Protein AF-A0A7V8G6V0-F1 (afdb_monomer_lite)

Structure (mmCIF, N/CA/C/O backbone):
data_AF-A0A7V8G6V0-F1
#
_entry.id   AF-A0A7V8G6V0-F1
#
loop_
_atom_site.group_PDB
_atom_site.id
_atom_site.type_symbol
_atom_site.label_atom_id
_atom_site.label_alt_id
_atom_site.label_comp_id
_atom_site.label_asym_id
_atom_site.label_entity_id
_atom_site.label_seq_id
_atom_site.pdbx_PDB_ins_code
_atom_site.Cartn_x
_atom_site.Cartn_y
_atom_site.Cartn_z
_atom_site.occupancy
_atom_site.B_iso_or_equiv
_atom_site.auth_seq_id
_atom_site.auth_comp_id
_atom_site.auth_asym_id
_atom_site.auth_atom_id
_atom_site.pdbx_PDB_model_num
ATOM 1 N N . MET A 1 1 ? -33.657 -0.809 20.884 1.00 25.73 1 MET A N 1
ATOM 2 C CA . MET A 1 1 ? -33.002 0.474 21.238 1.00 25.73 1 MET A CA 1
ATOM 3 C C . MET A 1 1 ? -31.468 0.453 21.105 1.00 25.73 1 MET A C 1
ATOM 5 O O . MET A 1 1 ? -30.852 1.472 21.362 1.00 25.73 1 MET A O 1
ATOM 9 N N . SER A 1 2 ? -30.830 -0.635 20.647 1.00 28.80 2 SER A N 1
ATOM 10 C CA . SER A 1 2 ? -29.367 -0.720 20.442 1.00 28.80 2 SER A CA 1
ATOM 11 C C . SER A 1 2 ? -28.874 -0.202 19.080 1.00 28.80 2 SER A C 1
ATOM 13 O O . SER A 1 2 ? -27.688 0.068 18.930 1.00 28.80 2 SER A O 1
ATOM 15 N N . ALA A 1 3 ? -29.767 -0.027 18.098 1.00 28.61 3 ALA A N 1
ATOM 16 C CA . ALA A 1 3 ? -29.402 0.405 16.747 1.00 28.61 3 ALA A CA 1
ATOM 17 C C . ALA A 1 3 ? -29.141 1.920 16.627 1.00 28.61 3 ALA A C 1
ATOM 19 O O . ALA A 1 3 ? -28.282 2.322 15.851 1.00 28.61 3 ALA A O 1
ATOM 20 N N . SER A 1 4 ? -29.828 2.766 17.411 1.00 29.23 4 SER A N 1
ATOM 21 C CA . SER A 1 4 ? -29.696 4.226 17.255 1.00 29.23 4 SER A CA 1
ATOM 22 C C . SER A 1 4 ? -28.381 4.769 17.816 1.00 29.23 4 SER A C 1
ATOM 24 O O . SER A 1 4 ? -27.887 5.765 17.317 1.00 29.23 4 SER A O 1
ATOM 26 N N . LEU A 1 5 ? -27.775 4.108 18.807 1.00 29.92 5 LEU A N 1
ATOM 27 C CA . LEU A 1 5 ? -26.517 4.559 19.416 1.00 29.92 5 LEU A CA 1
ATOM 28 C C . LEU A 1 5 ? -25.300 4.170 18.559 1.00 29.92 5 LEU A C 1
ATOM 30 O O . LEU A 1 5 ? -24.365 4.953 18.427 1.00 29.92 5 LEU A O 1
ATOM 34 N N . ALA A 1 6 ? -25.357 3.003 17.907 1.00 34.50 6 ALA A N 1
ATOM 35 C CA . ALA A 1 6 ? -24.378 2.585 16.903 1.00 34.50 6 ALA A CA 1
ATOM 36 C C . ALA A 1 6 ? -24.464 3.446 15.630 1.00 34.50 6 ALA A C 1
ATOM 38 O O . ALA A 1 6 ? -23.431 3.863 15.113 1.00 34.50 6 ALA A O 1
ATOM 39 N N . ALA A 1 7 ? -25.682 3.772 15.175 1.00 33.34 7 ALA A N 1
ATOM 40 C CA . ALA A 1 7 ? -25.900 4.691 14.058 1.00 33.34 7 ALA A CA 1
ATOM 41 C C . ALA A 1 7 ? -25.416 6.111 14.390 1.00 33.34 7 ALA A C 1
ATOM 43 O O . ALA A 1 7 ? -24.666 6.683 13.614 1.00 33.34 7 ALA A O 1
ATOM 44 N N . SER A 1 8 ? -25.724 6.642 15.580 1.00 30.34 8 SER A N 1
ATOM 45 C CA . SER A 1 8 ? -25.243 7.967 15.991 1.00 30.34 8 SER A CA 1
ATOM 46 C C . SER A 1 8 ? -23.728 8.034 16.184 1.00 30.34 8 SER A C 1
ATOM 48 O O . SER A 1 8 ? -23.150 9.071 15.898 1.00 30.34 8 SER A O 1
ATOM 50 N N . LEU A 1 9 ? -23.056 6.964 16.624 1.00 38.03 9 LEU A N 1
ATOM 51 C CA . LEU A 1 9 ? -21.587 6.941 16.680 1.00 38.03 9 LEU A CA 1
ATOM 52 C C . LEU A 1 9 ? -20.952 6.916 15.283 1.00 38.03 9 LEU A C 1
ATOM 54 O O . LEU A 1 9 ? -19.879 7.474 15.108 1.00 38.03 9 LEU A O 1
ATOM 58 N N . LEU A 1 10 ? -21.601 6.311 14.287 1.00 41.72 10 LEU A N 1
ATOM 59 C CA . LEU A 1 10 ? -21.089 6.246 12.913 1.00 41.72 10 LEU A CA 1
ATOM 60 C C . LEU A 1 10 ? -21.412 7.513 12.101 1.00 41.72 10 LEU A C 1
ATOM 62 O O . LEU A 1 10 ? -20.537 8.014 11.392 1.00 41.72 10 LEU A O 1
ATOM 66 N N . ASP A 1 11 ? -22.608 8.082 12.279 1.00 38.31 11 ASP A N 1
ATOM 67 C CA . ASP A 1 11 ? -23.019 9.358 11.676 1.00 38.31 11 ASP A CA 1
ATOM 68 C C . ASP A 1 11 ? -22.176 10.523 12.204 1.00 38.31 11 ASP A C 1
ATOM 70 O O . ASP A 1 11 ? -21.729 11.371 11.430 1.00 38.31 11 ASP A O 1
ATOM 74 N N . LEU A 1 12 ? -21.912 10.545 13.516 1.00 38.47 12 LEU A N 1
ATOM 75 C CA . LEU A 1 12 ? -21.160 11.620 14.168 1.00 38.47 12 LEU A CA 1
ATOM 76 C C . LEU A 1 12 ? -19.660 11.571 13.852 1.00 38.47 12 LEU A C 1
ATOM 78 O O . LEU A 1 12 ? -18.976 12.575 14.024 1.00 38.47 12 LEU A O 1
ATOM 82 N N . LEU A 1 13 ? -19.149 10.430 13.377 1.00 44.91 13 LEU A N 1
ATOM 83 C CA . LEU A 1 13 ? -17.736 10.284 13.045 1.00 44.91 13 LEU A CA 1
ATOM 84 C C . LEU A 1 13 ? -17.407 10.647 11.603 1.00 44.91 13 LEU A C 1
ATOM 86 O O . LEU A 1 13 ? -16.304 11.132 11.363 1.00 44.91 13 LEU A O 1
ATOM 90 N N . LEU A 1 14 ? -18.302 10.410 10.638 1.00 48.97 14 LEU A N 1
ATOM 91 C CA . LEU A 1 14 ? -17.859 10.380 9.242 1.00 48.97 14 LEU A CA 1
ATOM 92 C C . LEU A 1 14 ? -18.935 10.627 8.168 1.00 48.97 14 LEU A C 1
ATOM 94 O O . LEU A 1 14 ? -18.633 10.388 7.008 1.00 48.97 14 LEU A O 1
ATOM 98 N N . GLY A 1 15 ? -20.170 11.059 8.454 1.00 48.56 15 GLY A N 1
ATOM 99 C CA . GLY A 1 15 ? -21.186 11.189 7.383 1.00 48.56 15 GLY A CA 1
ATOM 100 C C . GLY A 1 15 ? -21.330 9.917 6.516 1.00 48.56 15 GLY A C 1
ATOM 101 O O . GLY A 1 15 ? -21.580 10.001 5.312 1.00 48.56 15 GLY A O 1
ATOM 102 N N . LEU A 1 16 ? -21.052 8.753 7.118 1.00 56.91 16 LEU A N 1
ATOM 103 C CA . LEU A 1 16 ? -21.120 7.431 6.507 1.00 56.91 16 LEU A CA 1
ATOM 104 C C . LEU A 1 16 ? -22.551 6.930 6.623 1.00 56.91 16 LEU A C 1
ATOM 106 O O . LEU A 1 16 ? -23.076 6.832 7.727 1.00 56.91 16 LEU A O 1
ATOM 110 N N . GLU A 1 17 ? -23.138 6.499 5.514 1.00 58.97 17 GLU A N 1
ATOM 111 C CA . GLU A 1 17 ? -24.394 5.759 5.578 1.00 58.97 17 GLU A CA 1
ATOM 112 C C . GLU A 1 17 ? -24.094 4.306 5.972 1.00 58.97 17 GLU A C 1
ATOM 114 O O . GLU A 1 17 ? -23.395 3.580 5.253 1.00 58.97 17 GLU A O 1
ATOM 119 N N . LEU A 1 18 ? -24.606 3.876 7.131 1.00 63.62 18 LEU A N 1
ATOM 120 C CA . LEU A 1 18 ? -24.570 2.475 7.545 1.00 63.62 18 LEU A CA 1
ATOM 121 C C . LEU A 1 18 ? -25.703 1.710 6.851 1.00 63.62 18 LEU A C 1
ATOM 123 O O . LEU A 1 18 ? -26.875 1.859 7.193 1.00 63.62 18 LEU A O 1
ATOM 127 N N . GLY A 1 19 ? -25.340 0.847 5.907 1.00 60.38 19 GLY A N 1
ATOM 128 C CA . GLY A 1 19 ? -26.248 -0.093 5.255 1.00 60.38 19 GLY A CA 1
ATOM 129 C C . GLY A 1 19 ? -26.041 -1.529 5.739 1.00 60.38 19 GLY A C 1
ATOM 130 O O . GLY A 1 19 ? -25.088 -1.832 6.458 1.00 60.38 19 GLY A O 1
ATOM 131 N N . ALA A 1 20 ? -26.929 -2.430 5.320 1.00 60.38 20 ALA A N 1
ATOM 132 C CA . ALA A 1 20 ? -26.681 -3.869 5.384 1.00 60.38 20 ALA A CA 1
ATOM 133 C C . ALA A 1 20 ? -25.826 -4.311 4.181 1.00 60.38 20 ALA A C 1
ATOM 135 O O . ALA A 1 20 ? -25.887 -3.701 3.105 1.00 60.38 20 ALA A O 1
ATOM 136 N N . ARG A 1 21 ? -25.041 -5.384 4.340 1.00 55.31 21 ARG A N 1
ATOM 137 C CA . ARG A 1 21 ? -24.244 -5.989 3.252 1.00 55.31 21 ARG A CA 1
ATOM 138 C C . ARG A 1 21 ? -25.111 -6.684 2.180 1.00 55.31 21 ARG A C 1
ATOM 140 O O . ARG A 1 21 ? -24.618 -6.981 1.097 1.00 55.31 21 ARG A O 1
ATOM 147 N N . GLY A 1 22 ? -26.407 -6.862 2.449 1.00 56.59 22 GLY A N 1
ATOM 148 C CA . GLY A 1 22 ? -27.457 -7.305 1.527 1.00 56.59 22 GLY A CA 1
ATOM 149 C C . GLY A 1 22 ? -28.778 -7.539 2.274 1.00 56.59 22 GLY A C 1
ATOM 150 O O . GLY A 1 22 ? -28.808 -7.429 3.497 1.00 56.59 22 GLY A O 1
ATOM 151 N N . ASP A 1 23 ? -29.851 -7.908 1.566 1.00 52.94 23 ASP A N 1
ATOM 152 C CA . ASP A 1 23 ? -31.151 -8.251 2.187 1.00 52.94 23 ASP A CA 1
ATOM 153 C C . ASP A 1 23 ? -31.089 -9.515 3.072 1.00 52.94 23 ASP A C 1
ATOM 155 O O . ASP A 1 23 ? -31.958 -9.729 3.915 1.00 52.94 23 ASP A O 1
ATOM 159 N N . ALA A 1 24 ? -30.063 -10.356 2.893 1.00 57.56 24 ALA A N 1
ATOM 160 C CA . ALA A 1 24 ? -29.929 -11.645 3.576 1.00 57.56 24 ALA A CA 1
ATOM 161 C C . ALA A 1 24 ? -29.113 -11.602 4.885 1.00 57.56 24 ALA A C 1
ATOM 163 O O . ALA A 1 24 ? -29.318 -12.463 5.738 1.00 57.56 24 ALA A O 1
ATOM 164 N N . ASP A 1 25 ? -28.234 -10.608 5.072 1.00 64.44 25 ASP A N 1
ATOM 165 C CA . ASP A 1 25 ? -27.346 -10.515 6.240 1.00 64.44 25 ASP A CA 1
ATOM 166 C C . ASP A 1 25 ? -27.498 -9.157 6.943 1.00 64.44 25 ASP A C 1
ATOM 168 O O . ASP A 1 25 ? -26.843 -8.178 6.567 1.00 64.44 25 ASP A O 1
ATOM 172 N N . PRO A 1 26 ? -28.369 -9.063 7.966 1.00 73.31 26 PRO A N 1
ATOM 173 C CA . PRO A 1 26 ? -28.497 -7.844 8.749 1.00 73.31 26 PRO A CA 1
ATOM 174 C C . PRO A 1 26 ? -27.233 -7.610 9.580 1.00 73.31 26 PRO A C 1
ATOM 176 O O . PRO A 1 26 ? -26.640 -8.557 10.100 1.00 73.31 26 PRO A O 1
ATOM 179 N N . ASN A 1 27 ? -26.878 -6.340 9.782 1.00 82.38 27 ASN A N 1
ATOM 180 C CA . ASN A 1 27 ? -25.807 -5.946 10.698 1.00 82.38 27 ASN A CA 1
ATOM 181 C C . ASN A 1 27 ? -26.064 -6.558 12.086 1.00 82.38 27 ASN A C 1
ATOM 183 O O . ASN A 1 27 ? -27.113 -6.307 12.689 1.00 82.38 27 ASN A O 1
ATOM 187 N N . ARG A 1 28 ? -25.111 -7.335 12.617 1.00 85.69 28 ARG A N 1
ATOM 188 C CA . ARG A 1 28 ? -25.211 -7.897 13.974 1.00 85.69 28 ARG A CA 1
ATOM 189 C C . ARG A 1 28 ? -24.150 -7.299 14.873 1.00 85.69 28 ARG A C 1
ATOM 191 O O . ARG A 1 28 ? -22.979 -7.255 14.507 1.00 85.69 28 ARG A O 1
ATOM 198 N N . PHE A 1 29 ? -24.581 -6.910 16.066 1.00 89.19 29 PHE A N 1
ATOM 199 C CA . PHE A 1 29 ? -23.725 -6.410 17.130 1.00 89.19 29 PHE A CA 1
ATOM 200 C C . PHE A 1 29 ? -23.922 -7.269 18.377 1.00 89.19 29 PHE A C 1
ATOM 202 O O . PHE A 1 29 ? -25.057 -7.465 18.818 1.00 89.19 29 PHE A O 1
ATOM 209 N N . ALA A 1 30 ? -22.827 -7.756 18.949 1.00 90.00 30 ALA A N 1
ATOM 210 C CA . ALA A 1 30 ? -22.796 -8.450 20.226 1.00 90.00 30 ALA A CA 1
ATOM 211 C C . ALA A 1 30 ? -21.915 -7.667 21.204 1.00 90.00 30 ALA A C 1
ATOM 213 O O . ALA A 1 30 ? -20.840 -7.186 20.847 1.00 90.00 30 ALA A O 1
ATOM 214 N N . LEU A 1 31 ? -22.403 -7.515 22.433 1.00 93.88 31 LEU A N 1
ATOM 215 C CA . LEU A 1 31 ? -21.733 -6.790 23.504 1.00 93.88 31 LEU A CA 1
ATOM 216 C C . LEU A 1 31 ? -21.723 -7.672 24.748 1.00 93.88 31 LEU A C 1
ATOM 218 O O . LEU A 1 31 ? -22.781 -8.102 25.208 1.00 93.88 31 LEU A O 1
ATOM 222 N N . GLU A 1 32 ? -20.546 -7.898 25.314 1.00 93.94 32 GLU A N 1
ATOM 223 C CA . GLU A 1 32 ? -20.363 -8.687 26.529 1.00 93.94 32 GLU A CA 1
ATOM 224 C C . GLU A 1 32 ? -19.647 -7.861 27.598 1.00 93.94 32 GLU A C 1
ATOM 226 O O . GLU A 1 32 ? -18.757 -7.057 27.309 1.00 93.94 32 GLU A O 1
ATOM 231 N N . GLY A 1 33 ? -20.037 -8.056 28.861 1.00 92.81 33 GLY A N 1
ATOM 232 C CA . GLY A 1 33 ? -19.370 -7.419 30.000 1.00 92.81 33 GLY A CA 1
ATOM 233 C C . GLY A 1 33 ? -19.507 -5.894 30.048 1.00 92.81 33 GLY A C 1
ATOM 234 O O . GLY A 1 33 ? -18.585 -5.220 30.502 1.00 92.81 33 GLY A O 1
ATOM 235 N N . VAL A 1 34 ? -20.634 -5.347 29.583 1.00 94.69 34 VAL A N 1
ATOM 236 C CA . VAL A 1 34 ? -20.889 -3.900 29.589 1.00 94.69 34 VAL A CA 1
ATOM 237 C C . VAL A 1 34 ? -20.962 -3.370 31.023 1.00 94.69 34 VAL A C 1
ATOM 239 O O . VAL A 1 34 ? -21.753 -3.849 31.836 1.00 94.69 34 VAL A O 1
ATOM 242 N N . ARG A 1 35 ? -20.159 -2.353 31.334 1.00 93.25 35 ARG A N 1
ATOM 243 C CA . ARG A 1 35 ? -20.164 -1.642 32.616 1.00 93.25 35 ARG A CA 1
ATOM 244 C C . ARG A 1 35 ? -20.146 -0.143 32.387 1.00 93.25 35 ARG A C 1
ATOM 246 O O . ARG A 1 35 ? -19.423 0.358 31.533 1.00 93.25 35 ARG A O 1
ATOM 253 N N . TRP A 1 36 ? -20.912 0.568 33.200 1.00 91.50 36 TRP A N 1
ATOM 254 C CA . TRP A 1 36 ? -20.986 2.020 33.181 1.00 91.50 36 TRP A CA 1
ATOM 255 C C . TRP A 1 36 ? -20.575 2.573 34.537 1.00 91.50 36 TRP A C 1
ATOM 257 O O . TRP A 1 36 ? -21.151 2.194 35.557 1.00 91.50 36 TRP A O 1
ATOM 267 N N . THR A 1 37 ? -19.600 3.473 34.550 1.00 91.31 37 THR A N 1
ATOM 268 C CA . THR A 1 37 ? -19.124 4.124 35.772 1.00 91.31 37 THR A CA 1
ATOM 269 C C . THR A 1 37 ? -19.144 5.636 35.606 1.00 91.31 37 THR A C 1
ATOM 271 O O . THR A 1 37 ? -18.622 6.171 34.629 1.00 91.31 37 THR A O 1
ATOM 274 N N . ALA A 1 38 ? -19.748 6.333 36.567 1.00 85.31 38 ALA A N 1
ATOM 275 C CA . ALA A 1 38 ? -19.669 7.785 36.661 1.00 85.31 38 ALA A CA 1
ATOM 276 C C . ALA A 1 38 ? -18.411 8.166 37.456 1.00 85.31 38 ALA A C 1
ATOM 278 O O . ALA A 1 38 ? -18.231 7.698 38.579 1.00 85.31 38 ALA A O 1
ATOM 279 N N . GLY A 1 39 ? -17.535 8.973 36.859 1.00 76.19 39 GLY A N 1
ATOM 280 C CA . GLY A 1 39 ? -16.381 9.566 37.528 1.00 76.19 39 GLY A CA 1
ATOM 281 C C . GLY A 1 39 ? -16.767 10.796 38.354 1.00 76.19 39 GLY A C 1
ATOM 282 O O . GLY A 1 39 ? -17.853 11.354 38.189 1.00 76.19 39 GLY A O 1
ATOM 283 N N . GLN A 1 40 ? -15.867 11.221 39.243 1.00 68.19 40 GLN A N 1
ATOM 284 C CA . GLN A 1 40 ? -16.092 12.360 40.146 1.00 68.19 40 GLN A CA 1
ATOM 285 C C . GLN A 1 40 ? -16.101 13.717 39.411 1.00 68.19 40 GLN A C 1
ATOM 287 O O . GLN A 1 40 ? -16.787 14.635 39.849 1.00 68.19 40 GLN A O 1
ATOM 292 N N . ASP A 1 41 ? -15.464 13.801 38.238 1.00 68.69 41 ASP A N 1
ATOM 293 C CA . ASP A 1 41 ? -15.287 15.045 37.467 1.00 68.69 41 ASP A CA 1
ATOM 294 C C . ASP A 1 41 ? -16.298 15.203 36.314 1.00 68.69 41 ASP A C 1
ATOM 296 O O . ASP A 1 41 ? -15.996 15.777 35.270 1.00 68.69 41 ASP A O 1
ATOM 300 N N . GLY A 1 42 ? -17.483 14.592 36.416 1.00 73.69 42 GLY A N 1
ATOM 301 C CA . GLY A 1 42 ? -18.494 14.609 35.343 1.00 73.69 42 GLY A CA 1
ATOM 302 C C . GLY A 1 42 ? -18.136 13.770 34.104 1.00 73.69 42 GLY A C 1
ATOM 303 O O . GLY A 1 42 ? -18.973 13.591 33.214 1.00 73.69 42 GLY A O 1
ATOM 304 N N . THR A 1 43 ? -16.932 13.193 34.072 1.00 80.56 43 THR A N 1
ATOM 305 C CA . THR A 1 43 ? -16.517 12.194 33.084 1.00 80.56 43 THR A CA 1
ATOM 306 C C . THR A 1 43 ? -17.253 10.885 33.343 1.00 80.56 43 THR A C 1
ATOM 308 O O . THR A 1 43 ? -17.359 10.423 34.479 1.00 80.56 43 THR A O 1
ATOM 311 N N . ARG A 1 44 ? -17.769 10.263 32.287 1.00 88.44 44 ARG A N 1
ATOM 312 C CA . ARG A 1 44 ? -18.431 8.959 32.338 1.00 88.44 44 ARG A CA 1
ATOM 313 C C . ARG A 1 44 ? -17.619 7.958 31.544 1.00 88.44 44 ARG A C 1
ATOM 315 O O . ARG A 1 44 ? -17.118 8.273 30.470 1.00 88.44 44 ARG A O 1
ATOM 322 N N . GLU A 1 45 ? -17.508 6.751 32.063 1.00 91.62 45 GLU A N 1
ATOM 323 C CA . GLU A 1 45 ? -16.733 5.694 31.436 1.00 91.62 45 GLU A CA 1
ATOM 324 C C . GLU A 1 45 ? -17.635 4.499 31.128 1.00 91.62 45 GLU A C 1
ATOM 326 O O . GLU A 1 45 ? -18.329 3.979 32.005 1.00 91.62 45 GLU A O 1
ATOM 331 N N . LEU A 1 46 ? -17.617 4.076 29.866 1.00 92.38 46 LEU A N 1
ATOM 332 C CA . LEU A 1 46 ? -18.239 2.850 29.385 1.00 92.38 46 LEU A CA 1
ATOM 333 C C . LEU A 1 46 ? -17.136 1.830 29.126 1.00 92.38 46 LEU A C 1
ATOM 335 O O . LEU A 1 46 ? -16.269 2.061 28.287 1.00 92.38 46 LEU A O 1
ATOM 339 N N . ARG A 1 47 ? -17.194 0.697 29.823 1.00 94.94 47 ARG A N 1
ATOM 340 C CA . ARG A 1 47 ? -16.326 -0.456 29.581 1.00 94.94 47 ARG A CA 1
ATOM 341 C C . ARG A 1 47 ? -17.126 -1.574 28.926 1.00 94.94 47 ARG A C 1
ATOM 343 O O . ARG A 1 47 ? -18.244 -1.853 29.354 1.00 94.94 47 ARG A O 1
ATOM 350 N N . ILE A 1 48 ? -16.561 -2.219 27.917 1.00 95.50 48 ILE A N 1
ATOM 351 C CA . ILE A 1 48 ? -17.140 -3.377 27.233 1.00 95.50 48 ILE A CA 1
ATOM 352 C C . ILE A 1 48 ? -16.033 -4.426 27.113 1.00 95.50 48 ILE A C 1
ATOM 354 O O . ILE A 1 48 ? -15.018 -4.178 26.469 1.00 95.50 48 ILE A O 1
ATOM 358 N N . ALA A 1 49 ? -16.221 -5.598 27.723 1.00 95.81 49 ALA A N 1
ATOM 359 C CA . ALA A 1 49 ? -15.209 -6.656 27.707 1.00 95.81 49 ALA A CA 1
ATOM 360 C C . ALA A 1 49 ? -14.983 -7.199 26.287 1.00 95.81 49 ALA A C 1
ATOM 362 O O . ALA A 1 49 ? -13.844 -7.412 25.872 1.00 95.81 49 ALA A O 1
ATOM 363 N N . ARG A 1 50 ? -16.065 -7.371 25.520 1.00 95.81 50 ARG A N 1
ATOM 364 C CA . ARG A 1 50 ? -16.012 -7.755 24.107 1.00 95.81 50 ARG A CA 1
ATOM 365 C C . ARG A 1 50 ? -17.120 -7.067 23.325 1.00 95.81 50 ARG A C 1
ATOM 367 O O . ARG A 1 50 ? -18.292 -7.160 23.686 1.00 95.81 50 ARG A O 1
ATOM 374 N N . LEU A 1 51 ? -16.736 -6.391 22.250 1.00 94.94 51 LEU A N 1
ATOM 375 C CA . LEU A 1 51 ? -17.636 -5.872 21.228 1.00 94.94 51 LEU A CA 1
ATOM 376 C C . LEU A 1 51 ? -17.363 -6.628 19.938 1.00 94.94 51 LEU A C 1
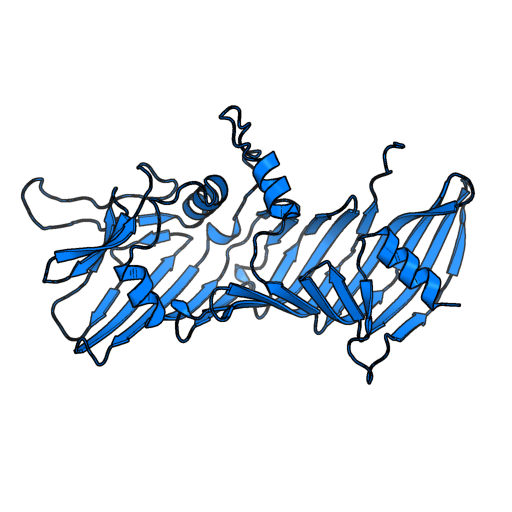ATOM 378 O O . LEU A 1 51 ? -16.226 -6.673 19.484 1.00 94.94 51 LEU A O 1
ATOM 382 N N . GLU A 1 52 ? -18.396 -7.191 19.328 1.00 94.31 52 GLU A N 1
ATOM 383 C CA . GLU A 1 52 ? -18.297 -7.822 18.018 1.00 94.31 52 GLU A CA 1
ATOM 384 C C . GLU A 1 52 ? -19.347 -7.243 17.079 1.00 94.31 52 GLU A C 1
ATOM 386 O O . GLU A 1 52 ? -20.516 -7.115 17.442 1.00 94.31 52 GLU A O 1
ATOM 391 N N . ALA A 1 53 ? -18.920 -6.880 15.876 1.00 91.06 53 ALA A N 1
ATOM 392 C CA . ALA A 1 53 ? -19.768 -6.344 14.828 1.00 91.06 53 ALA A CA 1
ATOM 393 C C . ALA A 1 53 ? -19.522 -7.123 13.535 1.00 91.06 53 ALA A C 1
ATOM 395 O O . ALA A 1 53 ? -18.372 -7.357 13.162 1.00 91.06 53 ALA A O 1
ATOM 396 N N . THR A 1 54 ? -20.589 -7.534 12.855 1.00 91.44 54 THR A N 1
ATOM 397 C CA . THR A 1 54 ? -20.501 -8.361 11.642 1.00 91.44 54 THR A CA 1
ATOM 398 C C . THR A 1 54 ? -21.406 -7.849 10.533 1.00 91.44 54 THR A C 1
ATOM 400 O O . THR A 1 54 ? -22.401 -7.168 10.797 1.00 91.44 54 THR A O 1
ATOM 403 N N . ALA A 1 55 ? -21.035 -8.199 9.299 1.00 89.00 55 ALA A N 1
ATOM 404 C CA . ALA A 1 55 ? -21.747 -7.859 8.068 1.00 89.00 55 ALA A CA 1
ATOM 405 C C . ALA A 1 55 ? -21.936 -6.346 7.837 1.00 89.00 55 ALA A C 1
ATOM 407 O O . ALA A 1 55 ? -22.912 -5.934 7.217 1.00 89.00 55 ALA A O 1
ATOM 408 N N . LEU A 1 56 ? -20.992 -5.516 8.298 1.00 87.19 56 LEU A N 1
ATOM 409 C CA . LEU A 1 56 ? -21.102 -4.065 8.165 1.00 87.19 56 LEU A CA 1
ATOM 410 C C . LEU A 1 56 ? -20.829 -3.629 6.726 1.00 87.19 56 LEU A C 1
ATOM 412 O O . LEU A 1 56 ? -19.869 -4.078 6.091 1.00 87.19 56 LEU A O 1
ATOM 416 N N . ARG A 1 57 ? -21.633 -2.683 6.245 1.00 87.50 57 ARG A N 1
ATOM 417 C CA . ARG A 1 57 ? -21.393 -1.966 4.997 1.00 87.50 57 ARG A CA 1
ATOM 418 C C . ARG A 1 57 ? -21.540 -0.472 5.237 1.00 87.50 57 ARG A C 1
ATOM 420 O O . ARG A 1 57 ? -22.599 -0.000 5.636 1.00 87.50 57 ARG A O 1
ATOM 427 N N . LEU A 1 58 ? -20.467 0.257 4.987 1.00 84.44 58 LEU A N 1
ATOM 428 C CA . LEU A 1 58 ? -20.379 1.699 5.154 1.00 84.44 58 LEU A CA 1
ATOM 429 C C . LEU A 1 58 ? -20.115 2.324 3.783 1.00 84.44 58 LEU A C 1
ATOM 431 O O . LEU A 1 58 ? -19.273 1.824 3.034 1.00 84.44 58 LEU A O 1
ATOM 435 N N . ALA A 1 59 ? -20.820 3.397 3.436 1.00 79.38 59 ALA A N 1
ATOM 436 C CA . ALA A 1 59 ? -20.623 4.089 2.164 1.00 79.38 59 ALA A CA 1
ATOM 437 C C . ALA A 1 59 ? -20.416 5.597 2.356 1.00 79.38 59 ALA A C 1
ATOM 439 O O . ALA A 1 59 ? -21.113 6.237 3.142 1.00 79.38 59 ALA A O 1
ATOM 440 N N . THR A 1 60 ? -19.480 6.167 1.591 1.00 72.25 60 THR A N 1
ATOM 441 C CA . THR A 1 60 ? -19.299 7.620 1.441 1.00 72.25 60 THR A CA 1
ATOM 442 C C . THR A 1 60 ? -19.143 7.949 -0.036 1.00 72.25 60 THR A C 1
ATOM 444 O O . THR A 1 60 ? -18.093 7.712 -0.643 1.00 72.25 60 THR A O 1
ATOM 447 N N . GLY A 1 61 ? -20.190 8.515 -0.637 1.00 75.62 61 GLY A N 1
ATOM 448 C CA . GLY A 1 61 ? -20.220 8.770 -2.076 1.00 75.62 61 GLY A CA 1
ATOM 449 C C . GLY A 1 61 ? -20.035 7.472 -2.870 1.00 75.62 61 GLY A C 1
ATOM 450 O O . GLY A 1 61 ? -20.823 6.543 -2.737 1.00 75.62 61 GLY A O 1
ATOM 451 N N . ALA A 1 62 ? -18.986 7.402 -3.692 1.00 79.75 62 ALA A N 1
ATOM 452 C CA . ALA A 1 62 ? -18.675 6.216 -4.497 1.00 79.75 62 ALA A CA 1
ATOM 453 C C . ALA A 1 62 ? -17.757 5.196 -3.790 1.00 79.75 62 ALA A C 1
ATOM 455 O O . ALA A 1 62 ? -17.445 4.153 -4.369 1.00 79.75 62 ALA A O 1
ATOM 456 N N . LEU A 1 63 ? -17.291 5.500 -2.574 1.00 80.06 63 LEU A N 1
ATOM 457 C CA . LEU A 1 63 ? -16.469 4.597 -1.773 1.00 80.06 63 LEU A CA 1
ATOM 458 C C . LEU A 1 63 ? -17.362 3.707 -0.914 1.00 80.06 63 LEU A C 1
ATOM 460 O O . LEU A 1 63 ? -18.278 4.192 -0.250 1.00 80.06 63 LEU A O 1
ATOM 464 N N . VAL A 1 64 ? -17.061 2.413 -0.904 1.00 86.38 64 VAL A N 1
ATOM 465 C CA . VAL A 1 64 ? -17.761 1.405 -0.107 1.00 86.38 64 VAL A CA 1
ATOM 466 C C . VAL A 1 64 ? -16.737 0.643 0.717 1.00 86.38 64 VAL A C 1
ATOM 468 O O . VAL A 1 64 ? -15.758 0.128 0.178 1.00 86.38 64 VAL A O 1
ATOM 471 N N . LEU A 1 65 ? -16.981 0.570 2.019 1.00 89.38 65 LEU A N 1
ATOM 472 C CA . LEU A 1 65 ? -16.242 -0.228 2.981 1.00 89.38 65 LEU A CA 1
ATOM 473 C C . LEU A 1 65 ? -17.148 -1.357 3.477 1.00 89.38 65 LEU A C 1
ATOM 475 O O . LEU A 1 65 ? -18.146 -1.122 4.154 1.00 89.38 65 LEU A O 1
ATOM 479 N N . GLU A 1 66 ? -16.789 -2.586 3.142 1.00 91.62 66 GLU A N 1
ATOM 480 C CA . GLU A 1 66 ? -17.419 -3.798 3.655 1.00 91.62 66 GLU A CA 1
ATOM 481 C C . GLU A 1 66 ? -16.542 -4.402 4.744 1.00 91.62 66 GLU A C 1
ATOM 483 O O . GLU A 1 66 ? -15.316 -4.407 4.636 1.00 91.62 66 GLU A O 1
ATOM 488 N N . ILE A 1 67 ? -17.167 -4.921 5.793 1.00 91.38 67 ILE A N 1
ATOM 489 C CA . ILE A 1 67 ? -16.479 -5.526 6.925 1.00 91.38 67 ILE A CA 1
ATOM 490 C C . ILE A 1 67 ? -17.237 -6.793 7.295 1.00 91.38 67 ILE A C 1
ATOM 492 O O . ILE A 1 67 ? -18.413 -6.752 7.659 1.00 91.38 67 ILE A O 1
ATOM 496 N N . GLU A 1 68 ? -16.578 -7.941 7.186 1.00 93.56 68 GLU A N 1
ATOM 497 C CA . GLU A 1 68 ? -17.180 -9.215 7.578 1.00 93.56 68 GLU A CA 1
ATOM 498 C C . GLU A 1 68 ? -17.303 -9.318 9.095 1.00 93.56 68 GLU A C 1
ATOM 500 O O . GLU A 1 68 ? -18.391 -9.593 9.603 1.00 93.56 68 GLU A O 1
ATOM 505 N N . ARG A 1 69 ? -16.212 -9.027 9.810 1.00 94.38 69 ARG A N 1
ATOM 506 C CA . ARG A 1 69 ? -16.159 -9.058 11.270 1.00 94.38 69 ARG A CA 1
ATOM 507 C C . ARG A 1 69 ? -15.162 -8.037 11.801 1.00 94.38 69 ARG A C 1
ATOM 509 O O . ARG A 1 69 ? -14.037 -7.959 11.315 1.00 94.38 69 ARG A O 1
ATOM 516 N N . ILE A 1 70 ? -15.557 -7.324 12.848 1.00 95.31 70 ILE A N 1
ATOM 517 C CA . ILE A 1 70 ? -14.663 -6.623 13.770 1.00 95.31 70 ILE A CA 1
ATOM 518 C C . ILE A 1 70 ? -14.940 -7.144 15.174 1.00 95.31 70 ILE A C 1
ATOM 520 O O . ILE A 1 70 ? -16.097 -7.223 15.583 1.00 95.31 70 ILE A O 1
ATOM 524 N N . ALA A 1 71 ? -13.884 -7.463 15.913 1.00 96.38 71 ALA A N 1
ATOM 525 C CA . ALA A 1 71 ? -13.948 -7.767 17.333 1.00 96.38 71 ALA A CA 1
ATOM 526 C C . ALA A 1 71 ? -13.003 -6.835 18.093 1.00 96.38 71 ALA A C 1
ATOM 528 O O . ALA A 1 71 ? -11.835 -6.717 17.745 1.00 96.38 71 ALA A O 1
ATOM 529 N N . VAL A 1 72 ? -13.508 -6.168 19.124 1.00 97.25 72 VAL A N 1
ATOM 530 C CA . VAL A 1 72 ? -12.739 -5.273 19.989 1.00 97.25 72 VAL A CA 1
ATOM 531 C C . VAL A 1 72 ? -12.791 -5.814 21.409 1.00 97.25 72 VAL A C 1
ATOM 533 O O . VAL A 1 72 ? -13.877 -6.082 21.932 1.00 97.25 72 VAL 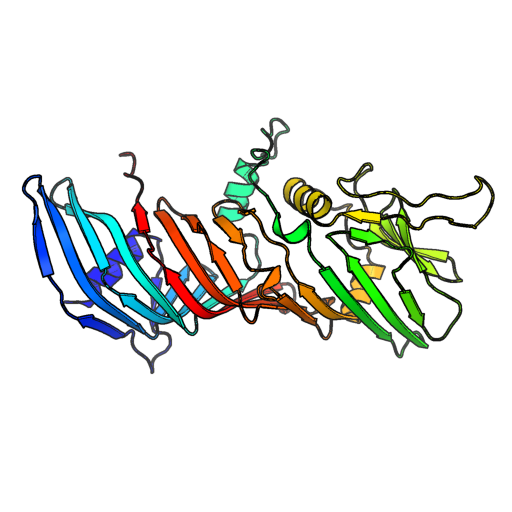A O 1
ATOM 536 N N . HIS A 1 73 ? -11.626 -5.967 22.030 1.00 97.75 73 HIS A N 1
ATOM 537 C CA . HIS A 1 73 ? -11.486 -6.534 23.368 1.00 97.75 73 HIS A CA 1
ATOM 538 C C . HIS A 1 73 ? -11.087 -5.459 24.378 1.00 97.75 73 HIS A C 1
ATOM 540 O O . HIS A 1 73 ? -10.186 -4.658 24.119 1.00 97.75 73 HIS A O 1
ATOM 546 N N . GLU A 1 74 ? -11.733 -5.479 25.545 1.00 97.25 74 GLU A N 1
ATOM 547 C CA . GLU A 1 74 ? -11.512 -4.526 26.642 1.00 97.25 74 GLU A CA 1
ATOM 548 C C . GLU A 1 74 ? -11.651 -3.065 26.177 1.00 97.25 74 GLU A C 1
ATOM 550 O O . GLU A 1 74 ? -10.760 -2.240 26.377 1.00 97.25 74 GLU A O 1
ATOM 555 N N . LEU A 1 75 ? -12.763 -2.749 25.507 1.00 96.69 75 LEU A N 1
ATOM 556 C CA . LEU A 1 75 ? -13.056 -1.400 25.031 1.00 96.69 75 LEU A CA 1
ATOM 557 C C . LEU A 1 75 ? -13.411 -0.491 26.208 1.00 96.69 75 LEU A C 1
ATOM 559 O O . LEU A 1 75 ? -14.288 -0.802 27.015 1.00 96.69 75 LEU A O 1
ATOM 563 N N . VAL A 1 76 ? -12.777 0.674 26.247 1.00 95.31 76 VAL A N 1
ATOM 564 C CA . VAL A 1 76 ? -13.021 1.757 27.193 1.00 95.31 76 VAL A CA 1
ATOM 565 C C . VAL A 1 76 ? -13.352 3.028 26.419 1.00 95.31 76 VAL A C 1
ATOM 567 O O . VAL A 1 76 ? -12.510 3.569 25.711 1.00 95.31 76 VAL A O 1
ATOM 570 N N . ALA A 1 77 ? -14.572 3.537 26.570 1.00 92.75 77 ALA A N 1
ATOM 571 C CA . ALA A 1 77 ? -14.977 4.828 26.026 1.00 92.75 77 ALA A CA 1
ATOM 572 C C . ALA A 1 77 ? -15.126 5.849 27.159 1.00 92.75 77 ALA A C 1
ATOM 574 O O . ALA A 1 77 ? -15.932 5.665 28.077 1.00 92.75 77 ALA A O 1
ATOM 575 N N . ARG A 1 78 ? -14.362 6.944 27.082 1.00 90.94 78 ARG A N 1
ATOM 576 C CA . ARG A 1 78 ? -14.471 8.092 27.990 1.00 90.94 78 ARG A CA 1
ATOM 577 C C . ARG A 1 78 ? -15.372 9.142 27.356 1.00 90.94 78 ARG A C 1
ATOM 579 O O . ARG A 1 78 ? -15.099 9.634 26.259 1.00 90.94 78 ARG A O 1
ATOM 586 N N . MET A 1 79 ? -16.442 9.492 28.055 1.00 87.69 79 MET A N 1
ATOM 587 C CA . MET A 1 79 ? -17.419 10.487 27.633 1.00 87.69 79 MET A CA 1
ATOM 588 C C . MET A 1 79 ? -17.455 11.658 28.602 1.00 87.69 79 MET A C 1
ATOM 590 O O . MET A 1 79 ? -17.295 11.487 29.808 1.00 87.69 79 MET A O 1
ATOM 594 N N . HIS A 1 80 ? -17.744 12.836 28.075 1.00 85.25 80 HIS A N 1
ATOM 595 C CA . HIS A 1 80 ? -17.999 14.042 28.848 1.00 85.25 80 HIS A CA 1
ATOM 596 C C . HIS A 1 80 ? -19.391 14.574 28.506 1.00 85.25 80 HIS A C 1
ATOM 598 O O . HIS A 1 80 ? -19.917 14.342 27.415 1.00 85.25 80 HIS A O 1
ATOM 604 N N . ALA A 1 81 ? -20.019 15.241 29.469 1.00 79.00 81 ALA A N 1
ATOM 605 C CA . ALA A 1 81 ? -21.263 15.952 29.229 1.00 79.00 81 ALA A CA 1
ATOM 606 C C . ALA A 1 81 ? -20.937 17.370 28.744 1.00 79.00 81 ALA A C 1
ATOM 608 O O . ALA A 1 81 ? -20.313 18.137 29.471 1.00 79.00 81 ALA A O 1
ATOM 609 N N . GLU A 1 82 ? -21.375 17.720 27.538 1.00 72.31 82 GLU A N 1
ATOM 610 C CA . GLU A 1 82 ? -21.242 19.056 26.955 1.00 72.31 82 GLU A CA 1
ATOM 611 C C . GLU A 1 82 ? -22.632 19.544 26.525 1.00 72.31 82 GLU A C 1
ATOM 613 O O . GLU A 1 82 ? -23.332 18.866 25.768 1.00 72.31 82 GLU A O 1
ATOM 618 N N . ASN A 1 83 ? -23.071 20.695 27.046 1.00 72.50 83 ASN A N 1
ATOM 619 C CA . ASN A 1 83 ? -24.378 21.305 26.748 1.00 72.50 83 ASN A CA 1
ATOM 620 C C . ASN A 1 83 ? -25.581 20.343 26.883 1.00 72.50 83 ASN A C 1
ATOM 622 O O . ASN A 1 83 ? -26.512 20.372 26.083 1.00 72.50 83 ASN A O 1
ATOM 626 N N . GLY A 1 84 ? -25.557 19.453 27.882 1.00 71.50 84 GLY A N 1
ATOM 627 C CA . GLY A 1 84 ? -26.617 18.460 28.110 1.00 71.50 84 GLY A CA 1
ATOM 628 C C . GLY A 1 84 ? -26.560 17.226 27.198 1.00 71.50 84 GLY A C 1
ATOM 629 O O . GLY A 1 84 ? -27.368 16.314 27.365 1.00 71.50 84 GLY A O 1
ATOM 630 N N . SER A 1 85 ? -25.588 17.154 26.285 1.00 74.44 85 SER A N 1
ATOM 631 C CA . SER A 1 85 ? -25.319 15.994 25.431 1.00 74.44 85 SER A CA 1
ATOM 632 C C . SER A 1 85 ? -24.092 15.217 25.921 1.00 74.44 85 SER A C 1
ATOM 634 O O . SER A 1 85 ? -23.137 15.802 26.425 1.00 74.44 85 SER A O 1
ATOM 636 N N . LEU A 1 86 ? -24.112 13.887 25.806 1.00 74.94 86 LEU A N 1
ATOM 637 C CA . LEU A 1 86 ? -22.925 13.059 26.037 1.00 74.94 86 LEU A CA 1
ATOM 638 C C . LEU A 1 86 ? -22.098 13.011 24.758 1.00 74.94 86 LEU A C 1
ATOM 640 O O . LEU A 1 86 ? -22.599 12.572 23.724 1.00 74.94 86 LEU A O 1
ATOM 644 N N . ARG A 1 87 ? -20.831 13.404 24.847 1.00 81.75 87 ARG A N 1
ATOM 645 C CA . ARG A 1 87 ? -19.867 13.288 23.755 1.00 81.75 87 ARG A CA 1
ATOM 646 C C . ARG A 1 87 ? -18.764 12.320 24.128 1.00 81.75 87 ARG A C 1
ATOM 648 O O . ARG A 1 87 ? -18.288 12.313 25.263 1.00 81.75 87 ARG A O 1
ATOM 655 N N . VAL A 1 88 ? -18.367 11.486 23.174 1.00 83.44 88 VAL A N 1
ATOM 656 C CA . VAL A 1 88 ? -17.201 10.617 23.334 1.00 83.44 88 VAL A CA 1
ATOM 657 C C . VAL A 1 88 ? -15.960 11.471 23.111 1.00 83.44 88 VAL A C 1
ATOM 659 O O . VAL A 1 88 ? -15.831 12.099 22.067 1.00 83.44 88 VAL A O 1
ATOM 662 N N . GLY A 1 89 ? -15.065 11.519 24.096 1.00 83.38 89 GLY A N 1
ATOM 663 C CA . GLY A 1 89 ? -13.781 12.212 23.963 1.00 83.38 89 GLY A CA 1
ATOM 664 C C . GLY A 1 89 ? -12.670 11.283 23.480 1.00 83.38 89 GLY A C 1
ATOM 665 O O . GLY A 1 89 ? -11.857 11.670 22.645 1.00 83.38 89 GLY A O 1
ATOM 666 N N . ALA A 1 90 ? -12.656 10.048 23.987 1.00 89.25 90 ALA A N 1
ATOM 667 C CA . ALA A 1 90 ? -11.661 9.050 23.619 1.00 89.25 90 ALA A CA 1
ATOM 668 C C . ALA A 1 90 ? -12.217 7.626 23.706 1.00 89.25 90 ALA A C 1
ATOM 670 O O . ALA A 1 90 ? -13.058 7.326 24.560 1.00 89.25 90 ALA A O 1
ATOM 671 N N . ILE A 1 91 ? -11.703 6.751 22.847 1.00 93.50 91 ILE A N 1
ATOM 672 C CA . ILE A 1 91 ? -11.942 5.307 22.852 1.00 93.50 91 ILE A CA 1
ATOM 673 C C . ILE A 1 91 ? -10.583 4.615 22.907 1.00 93.50 91 ILE A C 1
ATOM 675 O O . ILE A 1 91 ? -9.705 4.925 22.113 1.00 93.50 91 ILE A O 1
ATOM 679 N N . GLU A 1 92 ? -10.403 3.674 23.821 1.00 95.94 92 GLU A N 1
ATOM 680 C CA . GLU A 1 92 ? -9.205 2.843 23.947 1.00 95.94 92 GLU A CA 1
ATOM 681 C C . GLU A 1 92 ? -9.639 1.375 23.973 1.00 95.94 92 GLU A C 1
ATOM 683 O O . GLU A 1 92 ? -10.734 1.064 24.438 1.00 95.94 92 GLU A O 1
ATOM 688 N N . ALA A 1 93 ? -8.811 0.459 23.482 1.00 97.19 93 ALA A N 1
ATOM 689 C CA . ALA A 1 93 ? -9.038 -0.974 23.661 1.00 97.19 93 ALA A CA 1
ATOM 690 C C . ALA A 1 93 ? -7.717 -1.714 23.860 1.00 97.19 93 ALA A C 1
ATOM 692 O O . ALA A 1 93 ? -6.654 -1.187 23.535 1.00 97.19 93 ALA A O 1
ATOM 693 N N . ARG A 1 94 ? -7.769 -2.951 24.365 1.00 97.62 94 ARG A N 1
ATOM 694 C CA . ARG A 1 94 ? -6.580 -3.813 24.440 1.00 97.62 94 ARG A CA 1
ATOM 695 C C . ARG A 1 94 ? -6.128 -4.235 23.047 1.00 97.62 94 ARG A C 1
ATOM 697 O O . ARG A 1 94 ? -4.943 -4.164 22.731 1.00 97.62 94 ARG A O 1
ATOM 704 N N . ASP A 1 95 ? -7.069 -4.684 22.228 1.00 96.56 95 ASP A N 1
ATOM 705 C CA . ASP A 1 95 ? -6.837 -5.009 20.829 1.00 96.56 95 ASP A CA 1
ATOM 706 C C . ASP A 1 95 ? -8.134 -4.950 20.018 1.00 96.56 95 ASP A C 1
ATOM 708 O O . ASP A 1 95 ? -9.240 -5.013 20.561 1.00 96.56 95 ASP A O 1
ATOM 712 N N . ALA A 1 96 ? -7.968 -4.794 18.707 1.00 97.12 96 ALA A N 1
ATOM 713 C CA . ALA A 1 96 ? -9.035 -4.872 17.725 1.00 97.12 96 ALA A CA 1
ATOM 714 C C . ALA A 1 96 ? -8.624 -5.821 16.598 1.00 97.12 96 ALA A C 1
ATOM 716 O O . ALA A 1 96 ? -7.601 -5.615 15.945 1.00 97.12 96 ALA A O 1
ATOM 717 N N . GLU A 1 97 ? -9.432 -6.844 16.363 1.00 97.50 97 GLU A N 1
ATOM 718 C CA . GLU A 1 97 ? -9.308 -7.788 15.261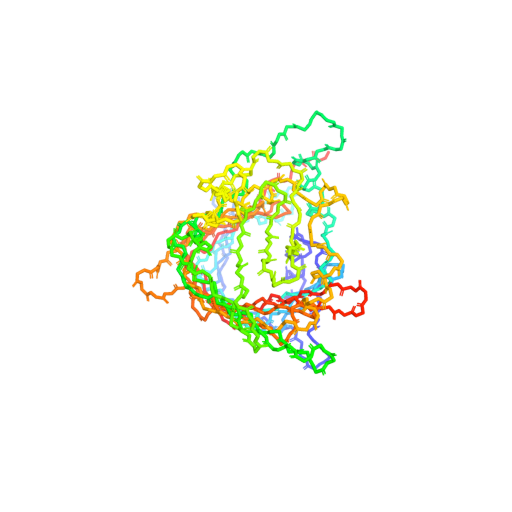 1.00 97.50 97 GLU A CA 1
ATOM 719 C C . GLU A 1 97 ? -10.319 -7.450 14.171 1.00 97.50 97 GLU A C 1
ATOM 721 O O . GLU A 1 97 ? -11.456 -7.064 14.446 1.00 97.50 97 GLU A O 1
ATOM 726 N N . PHE A 1 98 ? -9.921 -7.639 12.922 1.00 94.50 98 PHE A N 1
ATOM 727 C CA . PHE A 1 98 ? -10.779 -7.447 11.764 1.00 94.50 98 PHE A CA 1
ATOM 728 C C . PHE A 1 98 ? -10.565 -8.576 10.769 1.00 94.50 98 PHE A C 1
ATOM 730 O O . PHE A 1 98 ? -9.455 -9.082 10.603 1.00 94.50 98 PHE A O 1
ATOM 737 N N . ALA A 1 99 ? -11.642 -8.973 10.106 1.00 95.50 99 ALA A N 1
ATOM 738 C CA . ALA A 1 99 ? -11.633 -9.970 9.053 1.00 95.50 99 ALA A CA 1
ATOM 739 C C . ALA A 1 99 ? -12.532 -9.527 7.900 1.00 95.50 99 ALA A C 1
ATOM 741 O O . ALA A 1 99 ? -13.544 -8.846 8.107 1.00 95.50 99 ALA A O 1
ATOM 742 N N . GLY A 1 100 ? -12.134 -9.909 6.687 1.00 94.06 100 GLY A N 1
ATOM 743 C CA . GLY A 1 100 ? -12.893 -9.654 5.466 1.00 94.06 100 GLY A CA 1
ATOM 744 C C . GLY A 1 100 ? -13.200 -8.172 5.241 1.00 94.06 100 GLY A C 1
ATOM 745 O O . GLY A 1 100 ? -14.312 -7.838 4.828 1.00 94.06 100 GLY A O 1
ATOM 746 N N . LEU A 1 101 ? -12.248 -7.283 5.551 1.00 93.62 101 LEU A N 1
ATOM 747 C CA . LEU A 1 101 ? -12.382 -5.850 5.297 1.00 93.62 101 LEU A CA 1
ATOM 748 C C . LEU A 1 101 ? -12.103 -5.590 3.818 1.00 93.62 101 LEU A C 1
ATOM 750 O O . LEU A 1 101 ? -11.080 -6.017 3.287 1.00 93.62 101 LEU A O 1
ATOM 754 N N . LYS A 1 102 ? -13.001 -4.884 3.138 1.00 93.88 102 LYS A N 1
ATOM 755 C CA . LYS A 1 102 ? -12.863 -4.546 1.724 1.00 93.88 102 LYS A CA 1
ATOM 756 C C . LYS A 1 102 ? -13.296 -3.108 1.490 1.00 93.88 102 LYS A C 1
ATOM 758 O O . LYS A 1 102 ? -14.480 -2.799 1.538 1.00 93.88 102 LYS A O 1
ATOM 763 N N . LEU A 1 103 ? -12.338 -2.237 1.202 1.00 90.19 103 LEU A N 1
ATOM 764 C CA . LEU A 1 103 ? -12.584 -0.879 0.737 1.00 90.19 103 LEU A CA 1
ATOM 765 C C . LEU A 1 103 ? -12.464 -0.855 -0.784 1.00 90.19 103 LEU A C 1
ATOM 767 O O . LEU A 1 103 ? -11.442 -1.251 -1.338 1.00 90.19 103 LEU A O 1
ATOM 771 N N . HIS A 1 104 ? -13.487 -0.382 -1.479 1.00 88.50 104 HIS A N 1
ATOM 772 C CA . HIS A 1 104 ? -13.439 -0.270 -2.927 1.00 88.50 104 HIS A CA 1
ATOM 773 C C . HIS A 1 104 ? -14.227 0.924 -3.443 1.00 88.50 104 HIS A C 1
ATOM 775 O O . HIS A 1 104 ? -15.176 1.402 -2.826 1.00 88.50 104 HIS A O 1
ATOM 781 N N . GLY A 1 105 ? -13.865 1.362 -4.639 1.00 85.00 105 GLY A N 1
ATOM 782 C CA . GLY A 1 105 ? -14.533 2.452 -5.327 1.00 85.00 105 GLY A CA 1
ATOM 783 C C . GLY A 1 105 ? -13.758 2.857 -6.571 1.00 85.00 105 GLY A C 1
ATOM 784 O O . GLY A 1 105 ? -12.722 2.256 -6.885 1.00 85.00 105 GLY A O 1
ATOM 785 N N . PRO A 1 106 ? -14.244 3.860 -7.307 1.00 81.75 106 PRO A N 1
ATOM 786 C CA . PRO A 1 106 ? -13.495 4.381 -8.427 1.00 81.75 106 PRO A CA 1
ATOM 787 C C . PRO A 1 106 ? -12.229 5.063 -7.892 1.00 81.75 106 PRO A C 1
ATOM 789 O O . PRO A 1 106 ? -12.259 5.794 -6.900 1.00 81.75 106 PRO A O 1
ATOM 792 N N . LEU A 1 107 ? -11.103 4.836 -8.558 1.00 71.88 107 LEU A N 1
ATOM 793 C CA . LEU A 1 107 ? -9.855 5.550 -8.330 1.00 71.88 107 LEU A CA 1
ATOM 794 C C . LEU A 1 107 ? -9.944 6.924 -9.013 1.00 71.88 107 LEU A C 1
ATOM 796 O O . LEU A 1 107 ? -9.209 7.251 -9.940 1.00 71.88 107 LEU A O 1
ATOM 800 N N . VAL A 1 108 ? -10.898 7.732 -8.562 1.00 61.06 108 VAL A N 1
ATOM 801 C CA . VAL A 1 108 ? -10.893 9.178 -8.780 1.00 61.06 108 VAL A CA 1
ATOM 802 C C . VAL A 1 108 ? -10.197 9.745 -7.563 1.00 61.06 108 VAL A C 1
ATOM 804 O O . VAL A 1 108 ? -10.647 9.441 -6.464 1.00 61.06 108 VAL A O 1
ATOM 807 N N . LEU A 1 109 ? -9.135 10.546 -7.720 1.00 48.72 109 LEU A N 1
ATOM 808 C CA . LEU A 1 109 ? -8.544 11.280 -6.591 1.00 48.72 109 LEU A CA 1
ATOM 809 C C . LEU A 1 109 ? -9.680 11.955 -5.806 1.00 48.72 109 LEU A C 1
ATOM 811 O O . LEU A 1 109 ? -10.287 12.890 -6.350 1.00 48.72 109 LEU A O 1
ATOM 815 N N . PRO A 1 110 ? -10.017 11.462 -4.594 1.00 42.41 110 PRO A N 1
ATOM 816 C CA . PRO A 1 110 ? -11.175 11.952 -3.862 1.00 42.41 110 PRO A CA 1
ATOM 817 C C . PRO A 1 110 ? -11.038 13.453 -3.651 1.00 42.41 110 PRO A C 1
ATOM 819 O O . PRO A 1 110 ? -9.922 13.939 -3.474 1.00 42.41 110 PRO A O 1
ATOM 822 N N . ARG A 1 111 ? -12.143 14.209 -3.644 1.00 43.66 111 ARG A N 1
ATOM 823 C CA . ARG A 1 111 ? -12.080 15.663 -3.413 1.00 43.66 111 ARG A CA 1
ATOM 824 C C . ARG A 1 111 ? -11.334 16.010 -2.124 1.00 43.66 111 ARG A C 1
ATOM 826 O O . ARG A 1 111 ? -10.637 17.008 -2.136 1.00 43.66 111 ARG A O 1
ATOM 833 N N . GLN A 1 112 ? -11.395 15.182 -1.074 1.00 40.25 112 GLN A N 1
ATOM 834 C CA . GLN A 1 112 ? -10.626 15.426 0.153 1.00 40.25 112 GLN A CA 1
ATOM 835 C C . GLN A 1 112 ? -9.120 15.235 -0.052 1.00 40.25 112 GLN A C 1
ATOM 837 O O . GLN A 1 112 ? -8.343 16.055 0.417 1.00 40.25 112 GLN A O 1
ATOM 842 N N . PHE A 1 113 ? -8.701 14.205 -0.797 1.00 45.31 113 PHE A N 1
ATOM 843 C CA . PHE A 1 113 ? -7.299 14.042 -1.192 1.00 45.31 113 PHE A CA 1
ATOM 844 C C . PHE A 1 113 ? -6.869 15.177 -2.104 1.00 45.31 113 PHE A C 1
ATOM 846 O O . PHE A 1 113 ? -5.786 15.697 -1.917 1.00 45.31 113 PHE A O 1
ATOM 853 N N . ARG A 1 114 ? -7.725 15.606 -3.036 1.00 48.00 114 ARG A N 1
ATOM 854 C CA . ARG A 1 114 ? -7.480 16.765 -3.892 1.00 48.00 114 ARG A CA 1
ATOM 855 C C . ARG A 1 114 ? -7.387 18.060 -3.086 1.00 48.00 114 ARG A C 1
ATOM 857 O O . ARG A 1 114 ? -6.531 18.857 -3.394 1.00 48.00 114 ARG A O 1
ATOM 864 N N . GLN A 1 115 ? -8.186 18.245 -2.041 1.00 47.44 115 GLN A N 1
ATOM 865 C CA . GLN A 1 115 ? -8.137 19.413 -1.158 1.00 47.44 115 GLN A CA 1
ATOM 866 C C . GLN A 1 115 ? -6.919 19.387 -0.233 1.00 47.44 115 GLN A C 1
ATOM 868 O O . GLN A 1 115 ? -6.270 20.408 -0.091 1.00 47.44 115 GLN A O 1
ATOM 873 N N . LEU A 1 116 ? -6.557 18.240 0.353 1.00 50.25 116 LEU A N 1
ATOM 874 C CA . LEU A 1 116 ? -5.290 18.049 1.080 1.00 50.25 116 LEU A CA 1
ATOM 875 C C . LEU A 1 116 ? -4.087 18.253 0.153 1.00 50.25 116 LEU A C 1
ATOM 877 O O . LEU A 1 116 ? -3.078 18.837 0.539 1.00 50.25 116 LEU A O 1
ATOM 881 N N . TRP A 1 117 ? -4.215 17.798 -1.088 1.00 51.84 117 TRP A N 1
ATOM 882 C CA . TRP A 1 117 ? -3.235 17.962 -2.147 1.00 51.84 117 TRP A CA 1
ATOM 883 C C . TRP A 1 117 ? -3.108 19.422 -2.590 1.00 51.84 117 TRP A C 1
ATOM 885 O O . TRP A 1 117 ? -2.004 19.932 -2.661 1.00 51.84 117 TRP A O 1
ATOM 895 N N . GLU A 1 118 ? -4.215 20.119 -2.836 1.00 51.62 118 GLU A N 1
ATOM 896 C CA . GLU A 1 118 ? -4.281 21.541 -3.198 1.00 51.62 118 GLU A CA 1
ATOM 897 C C . GLU A 1 118 ? -3.864 22.433 -2.019 1.00 51.62 118 GLU A C 1
ATOM 899 O O . GLU A 1 118 ? -3.191 23.436 -2.223 1.00 51.62 118 GLU A O 1
ATOM 904 N N . ALA A 1 119 ? -4.179 22.042 -0.781 1.00 52.16 119 ALA A N 1
ATOM 905 C CA . ALA A 1 119 ? -3.711 22.702 0.438 1.00 52.16 119 ALA A CA 1
ATOM 906 C C . ALA A 1 119 ? -2.199 22.540 0.640 1.00 52.16 119 ALA A C 1
ATOM 908 O O . ALA A 1 119 ? -1.567 23.392 1.256 1.00 52.16 119 ALA A O 1
ATOM 909 N N . THR A 1 120 ? -1.612 21.467 0.103 1.00 48.47 120 THR A N 1
ATOM 910 C CA . THR A 1 120 ? -0.157 21.261 0.074 1.00 48.47 120 THR A CA 1
ATOM 911 C C . THR A 1 120 ? 0.501 21.737 -1.229 1.00 48.47 120 THR A C 1
ATOM 913 O O . THR A 1 120 ? 1.722 21.831 -1.279 1.00 48.47 120 THR A O 1
ATOM 916 N N . HIS A 1 121 ? -0.277 22.059 -2.270 1.00 45.00 121 HIS A N 1
ATOM 917 C CA . HIS A 1 121 ? 0.187 22.452 -3.609 1.00 45.00 121 HIS A CA 1
ATOM 918 C C . HIS A 1 121 ? -0.809 23.426 -4.285 1.00 45.00 121 HIS A C 1
ATOM 920 O O . HIS A 1 121 ? -1.498 23.042 -5.239 1.00 45.00 121 HIS A O 1
ATOM 926 N N . PRO A 1 122 ? -0.937 24.683 -3.816 1.00 48.41 122 PRO A N 1
ATOM 927 C CA . PRO A 1 122 ? -1.882 25.637 -4.393 1.00 48.41 122 PRO A CA 1
ATOM 928 C C . PRO A 1 122 ? -1.487 26.061 -5.818 1.00 48.41 122 PRO A C 1
ATOM 930 O O . PRO A 1 122 ? -0.313 26.208 -6.149 1.00 48.41 122 PRO A O 1
ATOM 933 N N . ALA A 1 123 ? -2.499 26.291 -6.664 1.00 47.31 123 ALA A N 1
ATOM 934 C CA . ALA A 1 123 ? -2.361 26.584 -8.098 1.00 47.31 123 ALA A CA 1
ATOM 935 C C . ALA A 1 123 ? -1.748 27.961 -8.428 1.00 47.31 123 ALA A C 1
ATOM 937 O O . ALA A 1 123 ? -1.297 28.187 -9.549 1.00 47.31 123 ALA A O 1
ATOM 938 N N . ASN A 1 124 ? -1.705 28.874 -7.459 1.00 41.66 124 ASN A N 1
ATOM 939 C CA . ASN A 1 124 ? -0.949 30.115 -7.569 1.00 41.66 124 ASN A CA 1
ATOM 940 C C . ASN A 1 124 ? 0.425 29.850 -6.968 1.00 41.66 124 ASN A C 1
ATOM 942 O O . ASN A 1 124 ? 0.485 29.388 -5.834 1.00 41.66 124 ASN A O 1
ATOM 946 N N . GLY A 1 125 ? 1.500 30.138 -7.710 1.00 43.53 125 GLY A N 1
ATOM 947 C CA . GLY A 1 125 ? 2.909 29.830 -7.403 1.00 43.53 125 GLY A CA 1
ATOM 948 C C . GLY A 1 125 ? 3.500 30.384 -6.094 1.00 43.53 125 GLY A C 1
ATOM 949 O O . GLY A 1 125 ? 4.708 30.554 -5.991 1.00 43.53 125 GLY A O 1
ATOM 950 N N . THR A 1 126 ? 2.674 30.647 -5.088 1.00 39.28 126 THR A N 1
ATOM 951 C CA . THR A 1 126 ? 2.991 30.807 -3.670 1.00 39.28 126 THR A CA 1
ATOM 952 C C . THR A 1 126 ? 2.717 29.505 -2.904 1.00 39.28 126 THR A C 1
ATOM 954 O O . THR A 1 126 ? 2.153 29.528 -1.810 1.00 39.28 126 THR A O 1
ATOM 957 N N . ALA A 1 127 ? 3.057 28.352 -3.487 1.00 39.22 127 ALA A N 1
ATOM 958 C CA . ALA A 1 127 ? 2.986 27.081 -2.783 1.00 39.22 127 ALA A CA 1
ATOM 959 C C . ALA A 1 127 ? 4.049 27.057 -1.686 1.00 39.22 127 ALA A C 1
ATOM 961 O O . ALA A 1 127 ? 5.248 27.040 -1.968 1.00 39.22 127 ALA A O 1
ATOM 962 N N . GLN A 1 128 ? 3.608 27.037 -0.429 1.00 38.94 128 GLN A N 1
ATOM 963 C CA . GLN A 1 128 ? 4.440 26.474 0.618 1.00 38.94 128 GLN A CA 1
ATOM 964 C C . GLN A 1 128 ? 4.533 24.981 0.276 1.00 38.94 128 GLN A C 1
ATOM 966 O O . GLN A 1 128 ? 3.484 24.342 0.173 1.00 38.94 128 GLN A O 1
ATOM 971 N N . PRO A 1 129 ? 5.731 24.440 -0.009 1.00 40.75 129 PRO A N 1
ATOM 972 C CA . PRO A 1 129 ? 5.866 23.025 -0.320 1.00 40.75 129 PRO A CA 1
ATOM 973 C C . PRO A 1 129 ? 5.207 22.207 0.799 1.00 40.75 129 PRO A C 1
ATOM 975 O O . PRO A 1 129 ? 5.236 22.660 1.953 1.00 40.75 129 PRO A O 1
ATOM 978 N N . PRO A 1 130 ? 4.634 21.018 0.505 1.00 44.28 130 PRO A N 1
ATOM 979 C CA . PRO A 1 130 ? 4.244 20.102 1.571 1.00 44.28 130 PRO A CA 1
ATOM 980 C C . PRO A 1 130 ? 5.412 20.023 2.557 1.00 44.28 130 PRO A C 1
ATOM 982 O O . PRO A 1 130 ? 6.566 20.014 2.100 1.00 44.28 130 PRO A O 1
ATOM 985 N N . PRO A 1 131 ? 5.163 20.002 3.882 1.00 51.09 131 PRO A N 1
ATOM 986 C CA . PRO A 1 131 ? 6.254 19.835 4.830 1.00 51.09 131 PRO A CA 1
ATOM 987 C C . PRO A 1 131 ? 7.094 18.649 4.356 1.00 51.09 131 PRO A C 1
ATOM 989 O O . PRO A 1 131 ? 6.531 17.644 3.914 1.00 51.09 131 PRO A O 1
ATOM 992 N N . ALA A 1 132 ? 8.421 18.800 4.359 1.00 50.91 132 ALA A N 1
ATOM 993 C CA . ALA A 1 132 ? 9.350 17.862 3.715 1.00 50.91 132 ALA A CA 1
ATOM 994 C C . ALA A 1 132 ? 9.118 16.391 4.128 1.00 50.91 132 ALA A C 1
ATOM 996 O O . ALA A 1 132 ? 9.454 15.474 3.379 1.00 50.91 132 ALA A O 1
ATOM 997 N N . ASP A 1 133 ? 8.462 16.211 5.274 1.00 55.78 133 ASP A N 1
ATOM 998 C CA . ASP A 1 133 ? 8.155 14.969 5.965 1.00 55.78 133 ASP A CA 1
ATOM 999 C C . ASP A 1 133 ? 6.780 14.357 5.621 1.00 55.78 133 ASP A C 1
ATOM 1001 O O . ASP A 1 133 ? 6.441 13.315 6.181 1.00 55.78 133 ASP A O 1
ATOM 1005 N N . ALA A 1 134 ? 5.969 14.980 4.752 1.00 69.88 134 ALA A N 1
ATOM 1006 C CA . ALA A 1 134 ? 4.602 14.533 4.435 1.00 69.88 134 ALA A CA 1
ATOM 1007 C C . ALA A 1 134 ? 4.552 13.189 3.690 1.00 69.88 134 ALA A C 1
ATOM 1009 O O . ALA A 1 134 ? 3.577 12.448 3.808 1.00 69.88 134 ALA A O 1
ATOM 1010 N N . TRP A 1 135 ? 5.608 12.892 2.932 1.00 81.62 135 TRP A N 1
ATOM 1011 C CA . TRP A 1 135 ? 5.787 11.648 2.197 1.00 81.62 135 TRP A CA 1
ATOM 1012 C C . TRP A 1 135 ? 7.132 11.047 2.579 1.00 81.62 135 TRP A C 1
ATOM 1014 O O . TRP A 1 135 ? 8.176 11.566 2.186 1.00 81.62 135 TRP A O 1
ATOM 1024 N N . GLN A 1 136 ? 7.103 9.958 3.343 1.00 90.88 136 GLN A N 1
ATOM 1025 C CA . GLN A 1 136 ? 8.294 9.185 3.682 1.00 90.88 136 GLN A CA 1
ATOM 1026 C C . GLN A 1 136 ? 8.046 7.734 3.320 1.00 90.88 136 GLN A C 1
ATOM 1028 O O . GLN A 1 136 ? 7.129 7.103 3.835 1.00 90.88 136 GLN A O 1
ATOM 1033 N N . LEU A 1 137 ? 8.865 7.208 2.420 1.00 94.25 137 LEU A N 1
ATOM 1034 C CA . LEU A 1 137 ? 8.784 5.829 1.960 1.00 94.25 137 LEU A CA 1
ATOM 1035 C C . LEU A 1 137 ? 10.012 5.067 2.459 1.00 94.25 137 LEU A C 1
ATOM 1037 O O . LEU A 1 137 ? 10.748 4.480 1.666 1.00 94.25 137 LEU A O 1
ATOM 1041 N N . GLY A 1 138 ? 10.248 5.110 3.777 1.00 95.00 138 GLY A N 1
ATOM 1042 C CA . GLY A 1 138 ? 11.369 4.451 4.456 1.00 95.00 138 GLY A CA 1
ATOM 1043 C C . GLY A 1 138 ? 11.627 3.017 3.978 1.00 95.00 138 GLY A C 1
ATOM 1044 O O . GLY A 1 138 ? 12.740 2.762 3.515 1.00 95.00 138 GLY A O 1
ATOM 1045 N N . PRO A 1 139 ? 10.599 2.144 3.934 1.00 95.56 139 PRO A N 1
ATOM 1046 C CA . PRO A 1 139 ? 10.726 0.755 3.481 1.00 95.56 139 PRO A CA 1
ATOM 1047 C C . PRO A 1 139 ? 11.284 0.563 2.063 1.00 95.56 139 PRO A C 1
ATOM 1049 O O . PRO A 1 139 ? 11.807 -0.502 1.743 1.00 95.56 139 PRO A O 1
ATOM 1052 N N . LEU A 1 140 ? 11.192 1.574 1.188 1.00 96.00 140 LEU A N 1
ATOM 1053 C CA . LEU A 1 140 ? 11.780 1.522 -0.159 1.00 96.00 140 LEU A CA 1
ATOM 1054 C C . LEU A 1 140 ? 13.294 1.776 -0.169 1.00 96.00 140 LEU A C 1
ATOM 1056 O O . LEU A 1 140 ? 13.923 1.654 -1.218 1.00 96.00 140 LEU A O 1
ATOM 1060 N N . GLY A 1 141 ? 13.879 2.193 0.955 1.00 94.50 141 GLY A N 1
ATOM 1061 C CA . GLY A 1 141 ? 15.316 2.432 1.075 1.00 94.50 141 GLY A CA 1
ATOM 1062 C C . GLY A 1 141 ? 16.139 1.146 1.052 1.00 94.50 141 GLY A C 1
ATOM 1063 O O . GLY A 1 141 ? 17.245 1.158 0.527 1.00 94.50 141 GLY A O 1
ATOM 1064 N N . GLU A 1 142 ? 15.577 0.050 1.560 1.00 94.44 142 GLU A N 1
ATOM 1065 C CA . GLU A 1 142 ? 16.243 -1.254 1.705 1.00 94.44 142 GLU A CA 1
ATOM 1066 C C . GLU A 1 142 ? 15.447 -2.379 1.029 1.00 94.44 142 GLU A C 1
ATOM 1068 O O . GLU A 1 142 ? 15.627 -3.554 1.319 1.00 94.44 142 GLU A O 1
ATOM 1073 N N . ILE A 1 143 ? 14.539 -2.025 0.117 1.00 96.00 143 ILE A N 1
ATOM 1074 C CA . ILE A 1 143 ? 13.744 -3.013 -0.612 1.00 96.00 143 ILE A CA 1
ATOM 1075 C C . ILE A 1 143 ? 14.645 -3.890 -1.491 1.00 96.00 143 ILE A C 1
ATOM 1077 O O . ILE A 1 143 ? 15.496 -3.387 -2.230 1.00 96.00 143 ILE A O 1
ATOM 1081 N N . ASP A 1 144 ? 14.404 -5.195 -1.447 1.00 96.88 144 ASP A N 1
ATOM 1082 C CA . ASP A 1 144 ? 15.088 -6.198 -2.261 1.00 96.88 144 ASP A CA 1
ATOM 1083 C C . ASP A 1 144 ? 14.079 -7.006 -3.063 1.00 96.88 144 ASP A C 1
ATOM 1085 O O . ASP A 1 144 ? 12.950 -7.220 -2.628 1.00 96.88 144 ASP A O 1
ATOM 1089 N N . GLY A 1 145 ? 14.488 -7.518 -4.219 1.00 96.88 145 GLY A N 1
ATOM 1090 C CA . GLY A 1 145 ? 13.676 -8.474 -4.956 1.00 96.88 145 GLY A CA 1
ATOM 1091 C C . GLY A 1 145 ? 13.895 -8.414 -6.451 1.00 96.88 145 GLY A C 1
ATOM 1092 O O . GLY A 1 145 ? 14.948 -8.014 -6.951 1.00 96.88 145 GLY A O 1
ATOM 1093 N N . THR A 1 146 ? 12.899 -8.860 -7.203 1.00 97.12 146 THR A N 1
ATOM 1094 C CA . THR A 1 146 ? 12.968 -8.857 -8.664 1.00 97.12 146 THR A CA 1
ATOM 1095 C C . THR A 1 146 ? 11.597 -8.605 -9.260 1.00 97.12 146 THR A C 1
ATOM 1097 O O . THR A 1 146 ? 10.613 -9.240 -8.881 1.00 97.12 146 THR A O 1
ATOM 1100 N N . LEU A 1 147 ? 11.556 -7.704 -10.239 1.00 95.50 147 LEU A N 1
ATOM 1101 C CA . LEU A 1 147 ? 10.411 -7.510 -11.119 1.00 95.50 147 LEU A CA 1
ATOM 1102 C C . LEU A 1 147 ? 10.672 -8.201 -12.452 1.00 95.50 147 LEU A C 1
ATOM 1104 O O . LEU A 1 147 ? 11.775 -8.135 -12.992 1.00 95.50 147 LEU A O 1
ATOM 1108 N N . ARG A 1 148 ? 9.642 -8.845 -12.991 1.00 94.25 148 ARG A N 1
ATOM 1109 C CA . ARG A 1 148 ? 9.658 -9.518 -14.285 1.00 94.25 148 ARG A CA 1
ATOM 1110 C C . ARG A 1 148 ? 8.492 -9.038 -15.130 1.00 94.25 148 ARG A C 1
ATOM 1112 O O . ARG A 1 148 ? 7.338 -9.216 -14.742 1.00 94.25 148 ARG A O 1
ATOM 1119 N N . GLY A 1 149 ? 8.792 -8.441 -16.273 1.00 91.50 149 GLY A N 1
ATOM 1120 C CA . GLY A 1 149 ? 7.808 -8.100 -17.292 1.00 91.50 149 GLY A CA 1
ATOM 1121 C C . GLY A 1 149 ? 7.879 -9.099 -18.437 1.00 91.50 149 GLY A C 1
ATOM 1122 O O . GLY A 1 149 ? 8.971 -9.372 -18.918 1.00 91.50 149 GLY A O 1
ATOM 1123 N N . ARG A 1 150 ? 6.743 -9.615 -18.899 1.00 89.81 150 ARG A N 1
ATOM 1124 C CA . ARG A 1 150 ? 6.660 -10.398 -20.134 1.00 89.81 150 ARG A CA 1
ATOM 1125 C C . ARG A 1 150 ? 5.781 -9.676 -21.131 1.00 89.81 150 ARG A C 1
ATOM 1127 O O . ARG A 1 150 ? 4.627 -9.382 -20.835 1.00 89.81 150 ARG A O 1
ATOM 1134 N N . ILE A 1 151 ? 6.322 -9.396 -22.304 1.00 86.06 151 ILE A N 1
ATOM 1135 C CA . ILE A 1 151 ? 5.598 -8.783 -23.413 1.00 86.06 151 ILE A CA 1
ATOM 1136 C C . ILE A 1 151 ? 5.356 -9.885 -24.434 1.00 86.06 151 ILE A C 1
ATOM 1138 O O . ILE A 1 151 ? 6.322 -10.434 -24.953 1.00 86.06 151 ILE A O 1
ATOM 1142 N N . THR A 1 152 ? 4.093 -10.209 -24.702 1.00 75.25 152 THR A N 1
ATOM 1143 C CA . THR A 1 152 ? 3.722 -11.214 -25.708 1.00 75.25 152 THR A CA 1
ATOM 1144 C C . THR A 1 152 ? 3.041 -10.522 -26.880 1.00 75.25 152 THR A C 1
ATOM 1146 O O . THR A 1 152 ? 1.997 -9.884 -26.702 1.00 75.25 152 THR A O 1
ATOM 1149 N N . ASP A 1 153 ? 3.617 -10.629 -28.080 1.00 66.94 153 ASP A N 1
ATOM 1150 C CA . ASP A 1 153 ? 3.056 -10.003 -29.279 1.00 66.94 153 ASP A CA 1
ATOM 1151 C C . ASP A 1 153 ? 3.182 -10.875 -30.537 1.00 66.94 153 ASP A C 1
ATOM 1153 O O . ASP A 1 153 ? 4.177 -10.853 -31.265 1.00 66.94 153 ASP A O 1
ATOM 1157 N N . ALA A 1 154 ? 2.093 -11.582 -30.851 1.00 50.66 154 ALA A N 1
ATOM 1158 C CA . ALA A 1 154 ? 1.975 -12.393 -32.061 1.00 50.66 154 ALA A CA 1
ATOM 1159 C C . ALA A 1 154 ? 1.984 -11.570 -33.368 1.00 50.66 154 ALA A C 1
ATOM 1161 O O . ALA A 1 154 ? 2.263 -12.128 -34.426 1.00 50.66 154 ALA A O 1
ATOM 1162 N N . HIS A 1 155 ? 1.689 -10.262 -33.327 1.00 50.06 155 HIS A N 1
ATOM 1163 C CA . HIS A 1 155 ? 1.685 -9.402 -34.520 1.00 50.06 155 HIS A CA 1
ATOM 1164 C C . HIS A 1 155 ? 3.062 -8.801 -34.826 1.00 50.06 155 HIS A C 1
ATOM 1166 O O . HIS A 1 155 ? 3.325 -8.461 -35.978 1.00 50.06 155 HIS A O 1
ATOM 1172 N N . LEU A 1 156 ? 3.932 -8.664 -33.820 1.00 52.22 156 LEU A N 1
ATOM 1173 C CA . LEU A 1 156 ? 5.288 -8.124 -33.975 1.00 52.22 156 LEU A CA 1
ATOM 1174 C C . LEU A 1 156 ? 6.384 -9.202 -33.960 1.00 52.22 156 LEU A C 1
ATOM 1176 O O . LEU A 1 156 ? 7.557 -8.852 -34.074 1.00 52.22 156 LEU A O 1
ATOM 1180 N N . LEU A 1 157 ? 6.012 -10.489 -33.859 1.00 53.50 157 LEU A N 1
ATOM 1181 C CA . LEU A 1 157 ? 6.936 -11.635 -33.779 1.00 53.50 157 LEU A CA 1
ATOM 1182 C C . LEU A 1 157 ? 7.990 -11.469 -32.669 1.00 53.50 157 LEU A C 1
ATOM 1184 O O . LEU A 1 157 ? 9.117 -11.947 -32.795 1.00 53.50 157 LEU A O 1
ATOM 1188 N N . PHE A 1 158 ? 7.634 -10.759 -31.599 1.00 61.34 158 PHE A N 1
ATOM 1189 C CA . PHE A 1 158 ? 8.554 -10.378 -30.540 1.00 61.34 158 PHE A CA 1
ATOM 1190 C C . PHE A 1 158 ? 7.935 -10.713 -29.192 1.00 61.34 158 PHE A C 1
ATOM 1192 O O . PHE A 1 158 ? 6.998 -10.051 -28.744 1.00 61.34 158 PHE A O 1
ATOM 1199 N N . ASP A 1 159 ? 8.507 -11.726 -28.553 1.00 75.56 159 ASP A N 1
ATOM 1200 C CA . ASP A 1 159 ? 8.327 -11.967 -27.133 1.00 75.56 159 ASP A CA 1
ATOM 1201 C C . ASP A 1 159 ? 9.557 -11.424 -26.413 1.00 75.56 159 ASP A C 1
ATOM 1203 O O . ASP A 1 159 ? 10.689 -11.686 -26.835 1.00 75.56 159 ASP A O 1
ATOM 1207 N N . ALA A 1 160 ? 9.329 -10.653 -25.350 1.00 82.12 160 ALA A N 1
ATOM 1208 C CA . ALA A 1 160 ? 10.402 -10.199 -24.478 1.00 82.12 160 ALA A CA 1
ATOM 1209 C C . ALA A 1 160 ? 10.125 -10.514 -23.019 1.00 82.12 160 ALA A C 1
ATOM 1211 O O . ALA A 1 160 ? 9.066 -10.170 -22.490 1.00 82.12 160 ALA A O 1
ATOM 1212 N N . ASP A 1 161 ? 11.134 -11.079 -22.367 1.00 87.81 161 ASP A N 1
ATOM 1213 C CA . ASP A 1 161 ? 11.207 -11.225 -20.926 1.00 87.81 161 ASP A CA 1
ATOM 1214 C C . ASP A 1 161 ? 12.188 -10.178 -20.380 1.00 87.81 161 ASP A C 1
ATOM 1216 O O . ASP A 1 161 ? 13.381 -10.155 -20.682 1.00 87.81 161 ASP A O 1
ATOM 1220 N N . VAL A 1 162 ? 11.658 -9.268 -19.573 1.00 89.31 162 VAL A N 1
ATOM 1221 C CA . VAL A 1 162 ? 12.396 -8.196 -18.911 1.00 89.31 162 VAL A CA 1
ATOM 1222 C C . VAL A 1 162 ? 12.574 -8.576 -17.453 1.00 89.31 162 VAL A C 1
ATOM 1224 O O . VAL A 1 162 ? 11.580 -8.759 -16.755 1.00 89.31 162 VAL A O 1
ATOM 1227 N N . THR A 1 163 ? 13.809 -8.639 -16.962 1.00 93.19 163 THR A N 1
ATOM 1228 C CA . THR A 1 163 ? 14.097 -8.860 -15.538 1.00 93.19 163 THR A CA 1
ATOM 1229 C C . THR A 1 163 ? 14.802 -7.644 -14.957 1.00 93.19 163 THR A C 1
ATOM 1231 O O . THR A 1 163 ? 15.849 -7.229 -15.446 1.00 93.19 163 THR A O 1
ATOM 1234 N N . VAL A 1 164 ? 14.237 -7.077 -13.892 1.00 94.88 164 VAL A N 1
ATOM 1235 C CA . VAL A 1 164 ? 14.786 -5.919 -13.181 1.00 94.88 164 VAL A CA 1
ATOM 1236 C C . VAL A 1 164 ? 15.050 -6.313 -11.726 1.00 94.88 164 VAL A C 1
ATOM 1238 O O . VAL A 1 164 ? 14.106 -6.363 -10.927 1.00 94.88 164 VAL A O 1
ATOM 1241 N N . PRO A 1 165 ? 16.305 -6.629 -11.363 1.00 96.56 165 PRO A N 1
ATOM 1242 C CA . PRO A 1 165 ? 16.671 -6.869 -9.976 1.00 96.56 165 PRO A CA 1
ATOM 1243 C C . PRO A 1 165 ? 16.676 -5.556 -9.186 1.00 96.56 165 PRO A C 1
ATOM 1245 O O . PRO A 1 165 ? 17.074 -4.504 -9.689 1.00 96.56 165 PRO A O 1
ATOM 1248 N N . ILE A 1 166 ? 16.257 -5.639 -7.927 1.00 97.62 166 ILE A N 1
ATOM 1249 C CA . ILE A 1 166 ? 16.273 -4.539 -6.965 1.00 97.62 166 ILE A CA 1
ATOM 1250 C C . ILE A 1 166 ? 17.104 -5.001 -5.774 1.00 97.62 166 ILE A C 1
ATOM 1252 O O . ILE A 1 166 ? 16.836 -6.070 -5.224 1.00 97.62 166 ILE A O 1
ATOM 1256 N N . ARG A 1 167 ? 18.128 -4.229 -5.405 1.00 97.25 167 ARG A N 1
ATOM 1257 C CA . ARG A 1 167 ? 19.010 -4.549 -4.275 1.00 97.25 167 ARG A CA 1
ATOM 1258 C C . ARG A 1 167 ? 19.183 -3.326 -3.395 1.00 97.25 167 ARG A C 1
ATOM 1260 O O . ARG A 1 167 ? 19.670 -2.312 -3.888 1.00 97.25 167 ARG A O 1
ATOM 1267 N N . HIS A 1 168 ? 18.816 -3.415 -2.123 1.00 95.94 168 HIS A N 1
ATOM 1268 C CA . HIS A 1 168 ? 18.918 -2.326 -1.147 1.00 95.94 168 HIS A CA 1
ATOM 1269 C C . HIS A 1 168 ? 18.350 -0.999 -1.689 1.00 95.94 168 HIS A C 1
ATOM 1271 O O . HIS A 1 168 ? 19.026 0.032 -1.726 1.00 95.94 168 HIS A O 1
ATOM 1277 N N . GLY A 1 169 ? 17.135 -1.052 -2.245 1.00 96.44 169 GLY A N 1
ATOM 1278 C CA . GLY A 1 169 ? 16.458 0.107 -2.830 1.00 96.44 169 GLY A CA 1
ATOM 1279 C C . GLY A 1 169 ? 17.076 0.663 -4.114 1.00 96.44 169 GLY A C 1
ATOM 1280 O O . GLY A 1 169 ? 16.658 1.732 -4.568 1.00 96.44 169 GLY A O 1
ATOM 1281 N N . LEU A 1 170 ? 18.040 -0.036 -4.718 1.00 97.88 170 LEU A N 1
ATOM 1282 C CA . LEU A 1 170 ? 18.716 0.355 -5.950 1.00 97.88 170 LEU A CA 1
ATOM 1283 C C . LEU A 1 170 ? 18.330 -0.567 -7.111 1.00 97.88 170 LEU A C 1
ATOM 1285 O O . LEU A 1 170 ? 18.445 -1.789 -7.022 1.00 97.88 170 LEU A O 1
ATOM 1289 N N . VAL A 1 171 ? 17.959 0.041 -8.233 1.00 97.06 171 VAL A N 1
ATOM 1290 C CA . VAL A 1 171 ? 17.964 -0.598 -9.550 1.00 97.06 171 VAL A CA 1
ATOM 1291 C C . VAL A 1 171 ? 19.223 -0.150 -10.279 1.00 97.06 171 VAL A C 1
ATOM 1293 O O . VAL A 1 171 ? 19.393 1.040 -10.555 1.00 97.06 171 VAL A O 1
ATOM 1296 N N . ASP A 1 172 ? 20.102 -1.096 -10.596 1.00 95.94 172 ASP A N 1
ATOM 1297 C CA . ASP A 1 172 ? 21.217 -0.880 -11.515 1.00 95.94 172 ASP A CA 1
ATOM 1298 C C . ASP A 1 172 ? 20.805 -1.384 -12.901 1.00 95.94 172 ASP A C 1
ATOM 1300 O O . ASP A 1 172 ? 20.568 -2.576 -13.099 1.00 95.94 172 ASP A O 1
ATOM 1304 N N . PHE A 1 173 ? 20.694 -0.481 -13.877 1.00 93.25 173 PHE A N 1
ATOM 1305 C CA . PHE A 1 173 ? 20.252 -0.858 -15.220 1.00 93.25 173 PHE A CA 1
ATOM 1306 C C . PHE A 1 173 ? 21.293 -1.680 -15.991 1.00 93.25 173 PHE A C 1
ATOM 1308 O O . PHE A 1 173 ? 20.968 -2.223 -17.044 1.00 93.25 173 PHE A O 1
ATOM 1315 N N . ASN A 1 174 ? 22.527 -1.804 -15.492 1.00 91.25 174 ASN A N 1
ATOM 1316 C CA . ASN A 1 174 ? 23.491 -2.755 -16.048 1.00 91.25 174 ASN A CA 1
ATOM 1317 C C . ASN A 1 174 ? 23.119 -4.212 -15.725 1.00 91.25 174 ASN A C 1
ATOM 1319 O O . ASN A 1 174 ? 23.505 -5.104 -16.476 1.00 91.25 174 ASN A O 1
ATOM 1323 N N . ASP A 1 175 ? 22.348 -4.433 -14.656 1.00 91.06 175 ASP A N 1
ATOM 1324 C CA . ASP A 1 175 ? 21.885 -5.757 -14.228 1.00 91.06 175 ASP A CA 1
ATOM 1325 C C . ASP A 1 175 ? 20.472 -6.086 -14.736 1.00 91.06 175 ASP A C 1
ATOM 1327 O O . ASP A 1 175 ? 19.994 -7.207 -14.560 1.00 91.06 175 ASP A O 1
ATOM 1331 N N . ALA A 1 176 ? 19.786 -5.113 -15.345 1.00 89.38 176 ALA A N 1
ATOM 1332 C CA . ALA A 1 176 ? 18.493 -5.334 -15.972 1.00 89.38 176 ALA A CA 1
ATOM 1333 C C . ALA A 1 176 ? 18.676 -6.074 -17.304 1.00 89.38 176 ALA A C 1
ATOM 1335 O O . ALA A 1 176 ? 19.404 -5.614 -18.188 1.00 89.38 176 ALA A O 1
ATOM 1336 N N . THR A 1 177 ? 17.987 -7.201 -17.468 1.00 86.62 177 THR A N 1
ATOM 1337 C CA . THR A 1 177 ? 18.047 -8.008 -18.691 1.00 86.62 177 THR A CA 1
ATOM 1338 C C . THR A 1 177 ? 16.774 -7.823 -19.508 1.00 86.62 177 THR A C 1
ATOM 1340 O O . THR A 1 177 ? 15.680 -7.683 -18.959 1.00 86.62 177 THR A O 1
ATOM 1343 N N . VAL A 1 178 ? 16.926 -7.800 -20.831 1.00 84.00 178 VAL A N 1
ATOM 1344 C CA . VAL A 1 178 ? 15.820 -7.854 -21.792 1.00 84.00 178 VAL A CA 1
ATOM 1345 C C . VAL A 1 178 ? 16.142 -8.978 -22.763 1.00 84.00 178 VAL A C 1
ATOM 1347 O O . VAL A 1 178 ? 16.939 -8.811 -23.684 1.00 84.00 178 VAL A O 1
ATOM 1350 N N . GLU A 1 179 ? 15.558 -10.140 -22.517 1.00 81.06 179 GLU A N 1
ATOM 1351 C CA . GLU A 1 179 ? 15.705 -11.317 -23.362 1.00 81.06 179 GLU A CA 1
ATOM 1352 C C . GLU A 1 179 ? 14.601 -11.300 -24.413 1.00 81.06 179 GLU A C 1
ATOM 1354 O O . GLU A 1 179 ? 13.437 -11.111 -24.077 1.00 81.06 179 GLU A O 1
ATOM 1359 N N . HIS A 1 180 ? 14.950 -11.476 -25.685 1.00 74.38 180 HIS A N 1
ATOM 1360 C CA . HIS A 1 180 ? 13.974 -11.628 -26.759 1.00 74.38 180 HIS A CA 1
ATOM 1361 C C . HIS A 1 180 ? 14.525 -12.499 -27.884 1.00 74.38 180 HIS A C 1
ATOM 1363 O O . HIS A 1 180 ? 15.729 -12.739 -27.985 1.00 74.38 180 HIS A O 1
ATOM 1369 N N . VAL A 1 181 ? 13.647 -12.931 -28.787 1.00 51.78 181 VAL A N 1
ATOM 1370 C CA . VAL A 1 181 ? 14.051 -13.594 -30.032 1.00 51.78 181 VAL A CA 1
ATOM 1371 C C . VAL A 1 181 ? 14.543 -12.517 -31.017 1.00 51.78 181 VAL A C 1
ATOM 1373 O O . VAL A 1 181 ? 13.752 -11.890 -31.715 1.00 51.78 181 VAL A O 1
ATOM 1376 N N . GLY A 1 182 ? 15.844 -12.197 -31.007 1.00 53.22 182 GLY A N 1
ATOM 1377 C CA . GLY A 1 182 ? 16.471 -11.171 -31.864 1.00 53.22 182 GLY A CA 1
ATOM 1378 C C . GLY A 1 182 ? 17.756 -10.565 -31.259 1.00 53.22 182 GLY A C 1
ATOM 1379 O O . GLY A 1 182 ? 18.254 -11.093 -30.274 1.00 53.22 182 GLY A O 1
ATOM 1380 N N . PRO A 1 183 ? 18.319 -9.475 -31.823 1.00 54.12 183 PRO A N 1
ATOM 1381 C CA . PRO A 1 183 ? 19.587 -8.904 -31.349 1.00 54.12 183 PRO A CA 1
ATOM 1382 C C . PRO A 1 183 ? 19.443 -8.118 -30.033 1.00 54.12 183 PRO A C 1
ATOM 1384 O O . PRO A 1 183 ? 18.561 -7.272 -29.955 1.00 54.12 183 PRO A O 1
ATOM 1387 N N . ASP A 1 184 ? 20.348 -8.345 -29.069 1.00 64.25 184 ASP A N 1
ATOM 1388 C CA . ASP A 1 184 ? 20.354 -7.821 -27.688 1.00 64.25 184 ASP A CA 1
ATOM 1389 C C . ASP A 1 184 ? 19.706 -6.434 -27.489 1.00 64.25 184 ASP A C 1
ATOM 1391 O O . ASP A 1 184 ? 20.287 -5.400 -27.837 1.00 64.25 184 ASP A O 1
ATOM 1395 N N . SER A 1 185 ? 18.549 -6.402 -26.819 1.00 72.62 185 SER A N 1
ATOM 1396 C CA . SER A 1 185 ? 17.963 -5.165 -26.289 1.00 72.62 185 SER A CA 1
ATOM 1397 C C . SER A 1 185 ? 18.477 -4.867 -24.881 1.00 72.62 185 SER A C 1
ATOM 1399 O O . SER A 1 185 ? 18.788 -5.771 -24.106 1.00 72.62 185 SER A O 1
ATOM 1401 N N . ARG A 1 186 ? 18.598 -3.585 -24.521 1.00 84.25 186 ARG A N 1
ATOM 1402 C CA . ARG A 1 186 ? 19.119 -3.174 -23.203 1.00 84.25 186 ARG A CA 1
ATOM 1403 C C . ARG A 1 186 ? 18.377 -1.974 -22.648 1.00 84.25 186 ARG A C 1
ATOM 1405 O O . ARG A 1 186 ? 18.060 -1.046 -23.382 1.00 84.25 186 ARG A O 1
ATOM 1412 N N . MET A 1 187 ? 18.144 -1.961 -21.343 1.00 87.56 187 MET A N 1
ATOM 1413 C CA . MET A 1 187 ? 17.453 -0.865 -20.661 1.00 87.56 187 MET A CA 1
ATOM 1414 C C . MET A 1 187 ? 18.414 0.138 -20.032 1.00 87.56 187 MET A C 1
ATOM 1416 O O . MET A 1 187 ? 19.551 -0.196 -19.717 1.00 87.56 187 MET A O 1
ATOM 1420 N N . GLY A 1 188 ? 17.954 1.366 -19.819 1.00 91.31 188 GLY A N 1
ATOM 1421 C CA . GLY A 1 188 ? 18.723 2.359 -19.083 1.00 91.31 188 GLY A CA 1
ATOM 1422 C C . GLY A 1 188 ? 17.940 3.616 -18.755 1.00 91.31 188 GLY A C 1
ATOM 1423 O O . GLY A 1 188 ? 16.746 3.744 -19.043 1.00 91.31 188 GLY A O 1
ATOM 1424 N N . VAL A 1 189 ? 18.643 4.567 -18.150 1.00 93.56 189 VAL A N 1
ATOM 1425 C CA . VAL A 1 189 ? 18.100 5.871 -17.784 1.00 93.56 189 VAL A CA 1
ATOM 1426 C C . VAL A 1 189 ? 18.995 6.992 -18.302 1.00 93.56 189 VAL A C 1
ATOM 1428 O O . VAL A 1 189 ? 20.207 7.002 -18.108 1.00 93.56 189 VAL A O 1
ATOM 1431 N N . SER A 1 190 ? 18.392 7.958 -18.988 1.00 91.25 190 SER A N 1
ATOM 1432 C CA . SER A 1 190 ? 19.064 9.151 -19.522 1.00 91.25 190 SER A CA 1
ATOM 1433 C C . SER A 1 190 ? 18.356 10.416 -19.027 1.00 91.25 190 SER A C 1
ATOM 1435 O O . SER A 1 190 ? 17.237 10.303 -18.525 1.00 91.25 190 SER A O 1
ATOM 1437 N N . PRO A 1 191 ? 18.928 11.622 -19.206 1.00 89.12 191 PRO A N 1
ATOM 1438 C CA . PRO A 1 191 ? 18.258 12.866 -18.818 1.00 89.12 191 PRO A CA 1
ATOM 1439 C C . PRO A 1 191 ? 16.865 13.060 -19.439 1.00 89.12 191 PRO A C 1
ATOM 1441 O O . PRO A 1 191 ? 16.050 13.782 -18.876 1.00 89.12 191 PRO A O 1
ATOM 1444 N N . LEU A 1 192 ? 16.577 12.402 -20.571 1.00 87.44 192 LEU A N 1
ATOM 1445 C CA . LEU A 1 192 ? 15.261 12.427 -21.217 1.00 87.44 192 LEU A CA 1
ATOM 1446 C C . LEU A 1 192 ? 14.248 11.453 -20.598 1.00 87.44 192 LEU A C 1
ATOM 1448 O O . LEU A 1 192 ? 13.047 11.665 -20.746 1.00 87.44 192 LEU A O 1
ATOM 1452 N N . GLY A 1 193 ? 14.691 10.372 -19.950 1.00 89.50 193 GLY A N 1
ATOM 1453 C CA . GLY A 1 193 ? 13.780 9.318 -19.507 1.00 89.50 193 GLY A CA 1
ATOM 1454 C C . GLY A 1 193 ? 14.384 7.925 -19.367 1.00 89.50 193 GLY A C 1
ATOM 1455 O O . GLY A 1 193 ? 15.553 7.693 -19.707 1.00 89.50 193 GLY A O 1
ATOM 1456 N N . PHE A 1 194 ? 13.534 6.992 -18.927 1.00 90.44 194 PHE A N 1
ATOM 1457 C CA . PHE A 1 194 ? 13.777 5.550 -18.997 1.00 90.44 194 PHE A CA 1
ATOM 1458 C C . PHE A 1 194 ? 13.610 5.072 -20.439 1.00 90.44 194 PHE A C 1
ATOM 1460 O O . PHE A 1 194 ? 12.622 5.412 -21.100 1.00 90.44 194 PHE A O 1
ATOM 1467 N N . TYR A 1 195 ? 14.562 4.285 -20.928 1.00 88.69 195 TYR A N 1
ATOM 1468 C CA . TYR A 1 195 ? 14.603 3.854 -22.320 1.00 88.69 195 TYR A CA 1
ATOM 1469 C C . TYR A 1 195 ? 14.951 2.370 -22.464 1.00 88.69 195 TYR A C 1
ATOM 1471 O O . TYR A 1 195 ? 15.518 1.750 -21.562 1.00 88.69 195 TYR A O 1
ATOM 1479 N N . VAL A 1 196 ? 14.642 1.841 -23.646 1.00 86.31 196 VAL A N 1
ATOM 1480 C CA . VAL A 1 196 ? 15.145 0.571 -24.171 1.00 86.31 196 VAL A CA 1
ATOM 1481 C C . VAL A 1 196 ? 15.907 0.873 -25.459 1.00 86.31 196 VAL A C 1
ATOM 1483 O O . VAL A 1 196 ? 15.381 1.535 -26.355 1.00 86.31 196 VAL A O 1
ATOM 1486 N N . ASP A 1 197 ? 17.151 0.422 -25.541 1.00 83.25 197 ASP A N 1
ATOM 1487 C CA . ASP A 1 197 ? 17.927 0.380 -26.774 1.00 83.25 197 ASP A CA 1
ATOM 1488 C C . ASP A 1 197 ? 17.610 -0.937 -27.484 1.00 83.25 197 ASP A C 1
ATOM 1490 O O . ASP A 1 197 ? 17.836 -2.008 -26.921 1.00 83.25 197 ASP A O 1
ATOM 1494 N N . ALA A 1 198 ? 17.088 -0.838 -28.703 1.00 75.25 198 ALA A N 1
ATOM 1495 C CA . ALA A 1 198 ? 16.849 -1.948 -29.613 1.00 75.25 198 ALA A CA 1
ATOM 1496 C C . ALA A 1 198 ? 17.726 -1.780 -30.874 1.00 75.25 198 ALA A C 1
ATOM 1498 O O . ALA A 1 198 ? 18.267 -0.695 -31.118 1.00 75.25 198 ALA A O 1
ATOM 1499 N N . PRO A 1 199 ? 17.863 -2.812 -31.725 1.00 69.25 199 PRO A N 1
ATOM 1500 C CA . PRO A 1 199 ? 18.732 -2.763 -32.909 1.00 69.25 199 PRO A CA 1
ATOM 1501 C C . PRO A 1 199 ? 18.370 -1.659 -33.912 1.00 69.25 199 PRO A C 1
ATOM 1503 O O . PRO A 1 199 ? 19.228 -1.168 -34.640 1.00 69.25 199 PRO A O 1
ATOM 1506 N N . ASN A 1 200 ? 17.098 -1.258 -33.942 1.00 70.69 200 ASN A N 1
ATOM 1507 C CA . ASN A 1 200 ? 16.560 -0.199 -34.796 1.00 70.69 200 ASN A CA 1
ATOM 1508 C C . ASN A 1 200 ? 16.584 1.197 -34.144 1.00 70.69 200 ASN A C 1
ATOM 1510 O O . ASN A 1 200 ? 16.154 2.163 -34.773 1.00 70.69 200 ASN A O 1
ATOM 1514 N N . GLY A 1 201 ? 17.081 1.319 -32.909 1.00 78.88 201 GLY A N 1
ATOM 1515 C CA . GLY A 1 201 ? 17.226 2.586 -32.202 1.00 78.88 201 GLY A CA 1
ATOM 1516 C C . GLY A 1 201 ? 16.696 2.569 -30.769 1.00 78.88 201 GLY A C 1
ATOM 1517 O O . GLY A 1 201 ? 16.276 1.550 -30.225 1.00 78.88 201 GLY A O 1
ATOM 1518 N N . ARG A 1 202 ? 16.730 3.747 -30.142 1.00 85.56 202 ARG A N 1
ATOM 1519 C CA . ARG A 1 202 ? 16.294 3.962 -28.759 1.00 85.56 202 ARG A CA 1
ATOM 1520 C C . ARG A 1 202 ? 14.811 4.313 -28.696 1.00 85.56 202 ARG A C 1
ATOM 1522 O O . ARG A 1 202 ? 14.376 5.260 -29.346 1.00 85.56 202 ARG A O 1
ATOM 1529 N N . SER A 1 203 ? 14.072 3.621 -27.835 1.00 84.81 203 SER A N 1
ATOM 1530 C CA . SER A 1 203 ? 12.673 3.921 -27.516 1.00 84.81 203 SER A CA 1
ATOM 1531 C C . SER A 1 203 ? 12.529 4.325 -26.050 1.00 84.81 203 SER A C 1
ATOM 1533 O O . SER A 1 203 ? 13.041 3.651 -25.160 1.00 84.81 203 SER A O 1
ATOM 1535 N N . TYR A 1 204 ? 11.818 5.420 -25.781 1.00 85.81 204 TYR A N 1
ATOM 1536 C CA . TYR A 1 204 ? 11.564 5.893 -24.419 1.00 85.81 204 TYR A CA 1
ATOM 1537 C C . TYR A 1 204 ? 10.271 5.293 -23.859 1.00 85.81 204 TYR A C 1
ATOM 1539 O O . TYR A 1 204 ? 9.208 5.397 -24.475 1.00 85.81 204 TYR A O 1
ATOM 1547 N N . LEU A 1 205 ? 10.361 4.697 -22.669 1.00 84.56 205 LEU A N 1
ATOM 1548 C CA . LEU A 1 205 ? 9.214 4.151 -21.941 1.00 84.56 205 LEU A CA 1
ATOM 1549 C C . LEU A 1 205 ? 8.518 5.235 -21.117 1.00 84.56 205 LEU A C 1
ATOM 1551 O O . LEU A 1 205 ? 7.293 5.339 -21.105 1.00 84.56 205 LEU A O 1
ATOM 1555 N N . TYR A 1 206 ? 9.314 6.074 -20.463 1.00 85.75 206 TYR A N 1
ATOM 1556 C CA . TYR A 1 206 ? 8.853 7.154 -19.603 1.00 85.75 206 TYR A CA 1
ATOM 1557 C C . TYR A 1 206 ? 9.727 8.376 -19.845 1.00 85.75 206 TYR A C 1
ATOM 1559 O O . TYR A 1 206 ? 10.950 8.256 -19.782 1.00 85.75 206 TYR A O 1
ATOM 1567 N N . GLN A 1 207 ? 9.118 9.531 -20.098 1.00 87.19 207 GLN A N 1
ATOM 1568 C CA . GLN A 1 207 ? 9.827 10.789 -20.321 1.00 87.19 207 GLN A CA 1
ATOM 1569 C C . GLN A 1 207 ? 9.774 11.684 -19.084 1.00 87.19 207 GLN A C 1
ATOM 1571 O O . GLN A 1 207 ? 8.718 11.867 -18.472 1.00 87.19 207 GLN A O 1
ATOM 1576 N N . PHE A 1 208 ? 10.934 12.228 -18.723 1.00 82.75 208 PHE A N 1
ATOM 1577 C CA . PHE A 1 208 ? 11.092 13.121 -17.582 1.00 82.75 208 PHE A CA 1
ATOM 1578 C C . PHE A 1 208 ? 10.693 14.560 -17.920 1.00 82.75 208 PHE A C 1
ATOM 1580 O O . PHE A 1 208 ? 10.847 15.012 -19.051 1.00 82.75 208 PHE A O 1
ATOM 1587 N N . ALA A 1 209 ? 10.218 15.280 -16.902 1.00 72.31 209 ALA A N 1
ATOM 1588 C CA . ALA A 1 209 ? 9.928 16.712 -16.938 1.00 72.31 209 ALA A CA 1
ATOM 1589 C C . ALA A 1 209 ? 11.155 17.558 -17.283 1.00 72.31 209 ALA A C 1
ATOM 1591 O O . ALA A 1 209 ? 11.159 18.383 -18.193 1.00 72.31 209 ALA A O 1
ATOM 1592 N N . SER A 1 210 ? 12.187 17.352 -16.475 1.00 69.88 210 SER A N 1
ATOM 1593 C CA . SER A 1 210 ? 13.456 18.049 -16.470 1.00 69.88 210 SER A CA 1
ATOM 1594 C C . SER A 1 210 ? 14.401 17.276 -15.549 1.00 69.88 210 SER A C 1
ATOM 1596 O O . SER A 1 210 ? 13.975 16.607 -14.604 1.00 69.88 210 SER A O 1
ATOM 1598 N N . ALA A 1 211 ? 15.693 17.335 -15.852 1.00 71.81 211 ALA A N 1
ATOM 1599 C CA . ALA A 1 211 ? 16.755 16.811 -15.003 1.00 71.81 211 ALA A CA 1
ATOM 1600 C C . ALA A 1 211 ? 17.376 17.964 -14.186 1.00 71.81 211 ALA A C 1
ATOM 1602 O O . ALA A 1 211 ? 17.397 19.096 -14.679 1.00 71.81 211 ALA A O 1
ATOM 1603 N N . PRO A 1 212 ? 17.926 17.706 -12.983 1.00 74.19 212 PRO A N 1
ATOM 1604 C CA . PRO A 1 212 ? 18.124 16.398 -12.347 1.00 74.19 212 PRO A CA 1
ATOM 1605 C C . PRO A 1 212 ? 16.876 15.854 -11.633 1.00 74.19 212 PRO A C 1
ATOM 1607 O O . PRO A 1 212 ? 16.027 16.610 -11.173 1.00 74.19 212 PRO A O 1
ATOM 1610 N N . LEU A 1 213 ? 16.807 14.526 -11.497 1.00 83.75 213 LEU A N 1
ATOM 1611 C CA . LEU A 1 213 ? 15.770 13.831 -10.731 1.00 83.75 213 LEU A CA 1
ATOM 1612 C C . LEU A 1 213 ? 16.358 13.195 -9.476 1.00 83.75 213 LEU A C 1
ATOM 1614 O O . LEU A 1 213 ? 17.433 12.594 -9.516 1.00 83.75 213 LEU A O 1
ATOM 1618 N N . ALA A 1 214 ? 15.634 13.304 -8.362 1.00 88.81 214 ALA A N 1
ATOM 1619 C CA . ALA A 1 214 ? 16.063 12.721 -7.101 1.00 88.81 214 ALA A CA 1
ATOM 1620 C C . ALA A 1 214 ? 16.236 11.202 -7.239 1.00 88.81 214 ALA A C 1
ATOM 1622 O O . ALA A 1 214 ? 15.361 10.505 -7.749 1.00 88.81 214 ALA A O 1
ATOM 1623 N N . GLY A 1 215 ? 17.377 10.692 -6.776 1.00 91.62 215 GLY A N 1
ATOM 1624 C CA . GLY A 1 215 ? 17.672 9.262 -6.809 1.00 91.62 215 GLY A CA 1
ATOM 1625 C C . GLY A 1 215 ? 18.107 8.702 -8.160 1.00 91.62 215 GLY A C 1
ATOM 1626 O O . GLY A 1 215 ? 18.324 7.499 -8.235 1.00 91.62 215 GLY A O 1
ATOM 1627 N N . VAL A 1 216 ? 18.249 9.516 -9.209 1.00 93.81 216 VAL A N 1
ATOM 1628 C CA . VAL A 1 216 ? 18.644 9.032 -10.539 1.00 93.81 216 VAL A CA 1
ATOM 1629 C C . VAL A 1 216 ? 20.109 9.355 -10.819 1.00 93.81 216 VAL A C 1
ATOM 1631 O O . VAL A 1 216 ? 20.517 10.514 -10.804 1.00 93.81 216 VAL A O 1
ATOM 1634 N N . GLU A 1 217 ? 20.892 8.329 -11.138 1.00 94.81 217 GLU A N 1
ATOM 1635 C CA . GLU A 1 217 ? 22.220 8.466 -11.736 1.00 94.81 217 GLU A CA 1
ATOM 1636 C C . GLU A 1 217 ? 22.091 8.139 -13.228 1.00 94.81 217 GLU A C 1
ATOM 1638 O O . GLU A 1 217 ? 21.762 7.014 -13.593 1.00 94.81 217 GLU A O 1
ATOM 1643 N N . PHE A 1 218 ? 22.286 9.123 -14.108 1.00 92.75 218 PHE A N 1
ATOM 1644 C CA . PHE A 1 218 ? 22.094 8.929 -15.549 1.00 92.75 218 PHE A CA 1
ATOM 1645 C C . PHE A 1 218 ? 23.211 8.105 -16.200 1.00 92.75 218 PHE A C 1
ATOM 1647 O O . PHE A 1 218 ? 24.328 8.026 -15.685 1.00 92.75 218 PHE A O 1
ATOM 1654 N N . GLU A 1 219 ? 22.907 7.532 -17.368 1.00 91.25 219 GLU A N 1
ATOM 1655 C CA . GLU A 1 219 ? 23.869 6.823 -18.211 1.00 91.25 219 GLU A CA 1
ATOM 1656 C C . GLU A 1 219 ? 25.166 7.619 -18.435 1.00 91.25 219 GLU A C 1
ATOM 1658 O O . GLU A 1 219 ? 25.152 8.840 -18.616 1.00 91.25 219 GLU A O 1
ATOM 1663 N N . ARG A 1 220 ? 26.298 6.910 -18.500 1.00 86.75 220 ARG A N 1
ATOM 1664 C CA . ARG A 1 220 ? 27.595 7.476 -18.891 1.00 86.75 220 ARG A CA 1
ATOM 1665 C C . ARG A 1 220 ? 28.106 6.809 -20.160 1.00 86.75 220 ARG A C 1
ATOM 1667 O O . ARG A 1 220 ? 28.082 5.584 -20.307 1.00 86.75 220 ARG A O 1
ATOM 1674 N N . ARG A 1 221 ? 28.601 7.635 -21.082 1.00 80.44 221 ARG A N 1
ATOM 1675 C CA . ARG A 1 221 ? 29.208 7.205 -22.349 1.00 80.44 221 ARG A CA 1
ATOM 1676 C C . ARG A 1 221 ? 30.723 7.347 -22.254 1.00 80.44 221 ARG A C 1
ATOM 1678 O O . ARG A 1 221 ? 31.210 8.385 -21.817 1.00 80.44 221 ARG A O 1
ATOM 1685 N N . LYS A 1 222 ? 31.470 6.324 -22.687 1.00 63.88 222 LYS A N 1
ATOM 1686 C CA . LYS A 1 222 ? 32.950 6.330 -22.672 1.00 63.88 222 LYS A CA 1
ATOM 1687 C C . LYS A 1 222 ? 33.574 7.258 -23.727 1.00 63.88 222 LYS A C 1
ATOM 1689 O O . LYS A 1 222 ? 34.758 7.555 -23.641 1.00 63.88 222 LYS A O 1
ATOM 1694 N N . SER A 1 223 ? 32.804 7.718 -24.715 1.00 57.78 223 SER A N 1
ATOM 1695 C CA . SER A 1 223 ? 33.243 8.666 -25.746 1.00 57.78 223 SER A CA 1
ATOM 1696 C C . SER A 1 223 ? 32.074 9.546 -26.195 1.00 57.78 223 SER A C 1
ATOM 1698 O O . SER A 1 223 ? 30.951 9.061 -26.322 1.00 57.78 223 SER A O 1
ATOM 1700 N N . LEU A 1 224 ? 32.349 10.823 -26.482 1.00 56.09 224 LEU A N 1
ATOM 1701 C CA . LEU A 1 224 ? 31.391 11.783 -27.053 1.00 56.09 224 LEU A CA 1
ATOM 1702 C C . LEU A 1 224 ? 30.928 11.408 -28.477 1.00 56.09 224 LEU A C 1
ATOM 1704 O O . LEU A 1 224 ? 29.954 11.977 -28.959 1.00 56.09 224 LEU A O 1
ATOM 1708 N N . ILE A 1 225 ? 31.607 10.466 -29.146 1.00 53.06 225 ILE A N 1
ATOM 1709 C CA . ILE A 1 225 ? 31.446 10.183 -30.587 1.00 53.06 225 ILE A CA 1
ATOM 1710 C C . ILE A 1 225 ? 31.200 8.681 -30.872 1.00 53.06 225 ILE A C 1
ATOM 1712 O O . ILE A 1 225 ? 31.122 8.271 -32.025 1.00 53.06 225 ILE A O 1
ATOM 1716 N N . GLY A 1 226 ? 31.078 7.829 -29.844 1.00 50.97 226 GLY A N 1
ATOM 1717 C CA . GLY A 1 226 ? 30.901 6.376 -30.005 1.00 50.97 226 GLY A CA 1
ATOM 1718 C C . GLY A 1 226 ? 29.606 5.837 -29.376 1.00 50.97 226 GLY A C 1
ATOM 1719 O O . GLY A 1 226 ? 29.170 6.365 -28.354 1.00 50.97 226 GLY A O 1
ATOM 1720 N N . PRO A 1 227 ? 29.012 4.749 -29.911 1.00 55.06 227 PRO A N 1
ATOM 1721 C CA . PRO A 1 227 ? 27.754 4.175 -29.408 1.00 55.06 227 PRO A CA 1
ATOM 1722 C C . PRO A 1 227 ? 27.906 3.365 -28.102 1.00 55.06 227 PRO A C 1
ATOM 1724 O O . PRO A 1 227 ? 26.943 2.777 -27.615 1.00 55.06 227 PRO A O 1
ATOM 1727 N N . TRP A 1 228 ? 29.108 3.300 -27.523 1.00 58.84 228 TRP A N 1
ATOM 1728 C CA . TRP A 1 228 ? 29.407 2.436 -26.381 1.00 58.84 228 TRP A CA 1
ATOM 1729 C C . TRP A 1 228 ? 29.053 3.105 -25.044 1.00 58.84 228 TRP A C 1
ATOM 1731 O O . TRP A 1 228 ? 29.799 3.929 -24.504 1.00 58.84 228 TRP A O 1
ATOM 1741 N N . ILE A 1 229 ? 27.901 2.711 -24.501 1.00 66.94 229 ILE A N 1
ATOM 1742 C CA . ILE A 1 229 ? 27.453 3.038 -23.141 1.00 66.94 229 ILE A CA 1
ATOM 1743 C C . ILE A 1 229 ? 28.226 2.155 -22.159 1.00 66.94 229 ILE A C 1
ATOM 1745 O O . ILE A 1 229 ? 28.165 0.930 -22.257 1.00 66.94 229 ILE A O 1
ATOM 1749 N N . SER A 1 230 ? 28.962 2.770 -21.231 1.00 71.44 230 SER A N 1
ATOM 1750 C CA . SER A 1 230 ? 29.718 2.041 -20.206 1.00 71.44 230 SER A CA 1
ATOM 1751 C C . SER A 1 230 ? 28.919 1.783 -18.941 1.00 71.44 230 SER A C 1
ATOM 1753 O O . SER A 1 230 ? 29.180 0.797 -18.267 1.00 71.44 230 SER A O 1
ATOM 1755 N N . GLU A 1 231 ? 27.977 2.673 -18.627 1.00 87.19 231 GLU A N 1
ATOM 1756 C CA . GLU A 1 231 ? 27.074 2.560 -17.484 1.00 87.19 231 GLU A CA 1
ATOM 1757 C C . GLU A 1 231 ? 25.680 2.999 -17.930 1.00 87.19 231 GLU A C 1
ATOM 1759 O O . GLU A 1 231 ? 25.525 4.090 -18.481 1.00 87.19 231 GLU A O 1
ATOM 1764 N N . ARG A 1 232 ? 24.664 2.166 -17.692 1.00 90.00 232 ARG A N 1
ATOM 1765 C CA . ARG A 1 232 ? 23.270 2.414 -18.116 1.00 90.00 232 ARG A CA 1
ATOM 1766 C C . ARG A 1 232 ? 22.458 3.259 -17.133 1.00 90.00 232 ARG A C 1
ATOM 1768 O O . ARG A 1 232 ? 21.281 3.530 -17.367 1.00 90.00 232 ARG A O 1
ATOM 1775 N N . GLY A 1 233 ? 23.120 3.718 -16.077 1.00 94.25 233 GLY A N 1
ATOM 1776 C CA . GLY A 1 233 ? 22.542 4.510 -15.005 1.00 94.25 233 GLY A CA 1
ATOM 1777 C C . GLY A 1 233 ? 21.942 3.656 -13.892 1.00 94.25 233 GLY A C 1
ATOM 1778 O O . GLY A 1 233 ? 21.916 2.426 -13.961 1.00 94.25 233 GLY A O 1
ATOM 1779 N N . LYS A 1 234 ? 21.484 4.331 -12.840 1.00 96.69 234 LYS A N 1
ATOM 1780 C CA . LYS A 1 234 ? 20.948 3.725 -11.623 1.00 96.69 234 LYS A CA 1
ATOM 1781 C C . LYS A 1 234 ? 19.764 4.521 -11.094 1.00 96.69 234 LYS A C 1
ATOM 1783 O O . LYS A 1 234 ? 19.652 5.725 -11.331 1.00 96.69 234 LYS A O 1
ATOM 1788 N N . LEU A 1 235 ? 18.901 3.846 -10.347 1.00 96.50 235 LEU A N 1
ATOM 1789 C CA . LEU A 1 235 ? 17.712 4.424 -9.738 1.00 96.50 235 LEU A CA 1
ATOM 1790 C C . LEU A 1 235 ? 17.604 3.995 -8.274 1.00 96.50 235 LEU A C 1
ATOM 1792 O O . LEU A 1 235 ? 17.431 2.817 -7.981 1.00 96.50 235 LEU A O 1
ATOM 1796 N N . ARG A 1 236 ? 17.651 4.961 -7.358 1.00 97.44 236 ARG A N 1
ATOM 1797 C CA . ARG A 1 236 ? 17.307 4.784 -5.945 1.00 97.44 236 ARG A CA 1
ATOM 1798 C C . ARG A 1 236 ? 15.808 5.005 -5.765 1.00 97.44 236 ARG A C 1
ATOM 1800 O O . ARG A 1 236 ? 15.318 6.117 -5.962 1.00 97.44 236 ARG A O 1
ATOM 1807 N N . LEU A 1 237 ? 15.092 3.954 -5.377 1.00 96.06 237 LEU A N 1
ATOM 1808 C CA . LEU A 1 237 ? 13.630 3.906 -5.396 1.00 96.06 237 LEU A CA 1
ATOM 1809 C C . LEU A 1 237 ? 12.985 4.894 -4.431 1.00 96.06 237 LEU A C 1
ATOM 1811 O O . LEU A 1 237 ? 12.113 5.650 -4.850 1.00 96.06 237 LEU A O 1
ATOM 1815 N N . ARG A 1 238 ? 13.432 4.938 -3.171 1.00 95.19 238 ARG A N 1
ATOM 1816 C CA . ARG A 1 238 ? 12.887 5.857 -2.160 1.00 95.19 238 ARG A CA 1
ATOM 1817 C C . ARG A 1 238 ? 12.918 7.332 -2.598 1.00 95.19 238 ARG A C 1
ATOM 1819 O O . ARG A 1 238 ? 11.842 7.912 -2.735 1.00 95.19 238 ARG A O 1
ATOM 1826 N N . PRO A 1 239 ? 14.088 7.956 -2.854 1.00 93.25 239 PRO A N 1
ATOM 1827 C CA . PRO A 1 239 ? 14.137 9.376 -3.207 1.00 93.25 239 PRO A CA 1
ATOM 1828 C C . PRO A 1 239 ? 13.411 9.682 -4.522 1.00 93.25 239 PRO A C 1
ATOM 1830 O O . PRO A 1 239 ? 12.811 10.750 -4.647 1.00 93.25 239 PRO A O 1
ATOM 1833 N N . PHE A 1 240 ? 13.421 8.748 -5.478 1.00 91.62 240 PHE A N 1
ATOM 1834 C CA . PHE A 1 240 ? 12.676 8.900 -6.722 1.00 91.62 240 PHE A CA 1
ATOM 1835 C C . PHE A 1 240 ? 11.162 8.900 -6.482 1.00 91.62 240 PHE A C 1
ATOM 1837 O O . PHE A 1 240 ? 10.479 9.837 -6.889 1.00 91.62 240 PHE A O 1
ATOM 1844 N N . ALA A 1 241 ? 10.633 7.899 -5.773 1.00 89.62 241 ALA A N 1
ATOM 1845 C CA . ALA A 1 241 ? 9.206 7.774 -5.489 1.00 89.62 241 ALA A CA 1
ATOM 1846 C C . ALA A 1 241 ? 8.684 8.933 -4.623 1.00 89.62 241 ALA A C 1
ATOM 1848 O O . ALA A 1 241 ? 7.658 9.526 -4.949 1.00 89.62 241 ALA A O 1
ATOM 1849 N N . GLU A 1 242 ? 9.417 9.326 -3.577 1.00 87.88 242 GLU A N 1
ATOM 1850 C CA . GLU A 1 242 ? 9.080 10.498 -2.756 1.00 87.88 242 GLU A CA 1
ATOM 1851 C C . GLU A 1 242 ? 9.094 11.796 -3.584 1.00 87.88 242 GLU A C 1
ATOM 1853 O O . GLU A 1 242 ? 8.255 12.671 -3.387 1.00 87.88 242 GLU A O 1
ATOM 1858 N N . SER A 1 243 ? 10.021 11.951 -4.538 1.00 83.38 243 SER A N 1
ATOM 1859 C CA . SER A 1 243 ? 10.023 13.100 -5.457 1.00 83.38 243 SER A CA 1
ATOM 1860 C C . SER A 1 243 ? 8.821 13.088 -6.398 1.00 83.38 243 SER A C 1
ATOM 1862 O O . SER A 1 243 ? 8.180 14.122 -6.564 1.00 83.38 243 SER A O 1
ATOM 1864 N N . MET A 1 244 ? 8.480 11.934 -6.974 1.00 79.00 244 MET A N 1
ATOM 1865 C CA . MET A 1 244 ? 7.308 11.777 -7.842 1.00 79.00 244 MET A CA 1
ATOM 1866 C C . MET A 1 244 ? 6.004 12.109 -7.100 1.00 79.00 244 MET A C 1
ATOM 1868 O O . MET A 1 244 ? 5.160 12.836 -7.621 1.00 79.00 244 MET A O 1
ATOM 1872 N N . LEU A 1 245 ? 5.867 11.647 -5.853 1.00 78.50 245 LEU A N 1
ATOM 1873 C CA . LEU A 1 245 ? 4.720 11.949 -4.990 1.00 78.50 245 LEU A CA 1
ATOM 1874 C C . LEU A 1 245 ? 4.679 13.400 -4.502 1.00 78.50 245 LEU A C 1
ATOM 1876 O O . LEU A 1 245 ? 3.623 13.855 -4.089 1.00 78.50 245 LEU A O 1
ATOM 1880 N N . ARG A 1 246 ? 5.792 14.140 -4.537 1.00 74.50 246 ARG A N 1
ATOM 1881 C CA . ARG A 1 246 ? 5.809 15.582 -4.234 1.00 74.50 246 ARG A CA 1
ATOM 1882 C C . ARG A 1 246 ? 5.541 16.448 -5.460 1.00 74.50 246 ARG A C 1
ATOM 1884 O O . ARG A 1 246 ? 4.965 17.516 -5.337 1.00 74.50 246 ARG A O 1
ATOM 1891 N N . GLN A 1 247 ? 5.958 16.015 -6.646 1.00 67.31 247 GLN A N 1
ATOM 1892 C CA . GLN A 1 247 ? 5.740 16.776 -7.883 1.00 67.31 247 GLN A CA 1
ATOM 1893 C C . GLN A 1 247 ? 4.281 16.710 -8.359 1.00 67.31 247 GLN A C 1
ATOM 1895 O O . GLN A 1 247 ? 3.796 17.630 -9.015 1.00 67.31 247 GLN A O 1
ATOM 1900 N N . GLY A 1 248 ? 3.557 15.652 -7.988 1.00 58.31 248 GLY A N 1
ATOM 1901 C CA . GLY A 1 248 ? 2.153 15.488 -8.340 1.00 58.31 248 GLY A CA 1
ATOM 1902 C C . GLY A 1 248 ? 1.880 15.134 -9.786 1.00 58.31 248 GLY A C 1
ATOM 1903 O O . GLY A 1 248 ? 2.773 15.017 -10.615 1.00 58.31 248 GLY A O 1
ATOM 1904 N N . LEU A 1 249 ? 0.589 15.021 -10.105 1.00 51.25 249 LEU A N 1
ATOM 1905 C CA . LEU A 1 249 ? 0.080 14.835 -11.473 1.00 51.25 249 LEU A CA 1
ATOM 1906 C C . LEU A 1 249 ? 0.111 16.133 -12.308 1.00 51.25 249 LEU A C 1
ATOM 1908 O O . LEU A 1 249 ? -0.540 16.237 -13.348 1.00 51.25 249 LEU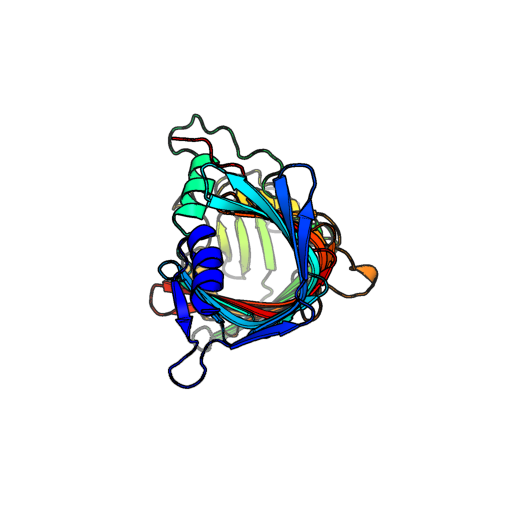 A O 1
ATOM 1912 N N . GLY A 1 250 ? 0.828 17.154 -11.840 1.00 43.06 250 GLY A N 1
ATOM 1913 C CA . GLY A 1 250 ? 0.849 18.484 -12.427 1.00 43.06 250 GLY A CA 1
ATOM 1914 C C . GLY A 1 250 ? 1.865 18.598 -13.552 1.00 43.06 250 GLY A C 1
ATOM 1915 O O . GLY A 1 250 ? 2.911 19.194 -13.347 1.00 43.06 250 GLY A O 1
ATOM 1916 N N . THR A 1 251 ? 1.571 18.020 -14.721 1.00 42.12 251 THR A N 1
ATOM 1917 C CA . THR A 1 251 ? 1.810 18.580 -16.075 1.00 42.12 251 THR A CA 1
ATOM 1918 C C . THR A 1 251 ? 1.575 17.504 -17.148 1.00 42.12 251 THR A C 1
ATOM 1920 O O . THR A 1 251 ? 2.153 16.424 -17.123 1.00 42.12 251 THR A O 1
ATOM 1923 N N . GLN A 1 252 ? 0.729 17.810 -18.139 1.00 46.12 252 GLN A N 1
ATOM 1924 C CA . GLN A 1 252 ? 0.284 16.878 -19.194 1.00 46.12 252 GLN A CA 1
ATOM 1925 C C . GLN A 1 252 ? 1.373 16.431 -20.195 1.00 46.12 252 GLN A C 1
ATOM 1927 O O . GLN A 1 252 ? 1.108 15.569 -21.029 1.00 46.12 252 GLN A O 1
ATOM 1932 N N . ALA A 1 253 ? 2.584 16.993 -20.143 1.00 45.50 253 ALA A N 1
ATOM 1933 C CA . ALA A 1 253 ? 3.652 16.710 -21.109 1.00 45.50 253 ALA A CA 1
ATOM 1934 C C . ALA A 1 253 ? 4.609 15.578 -20.678 1.00 45.50 253 ALA A C 1
ATOM 1936 O O . ALA A 1 253 ? 5.618 15.348 -21.339 1.00 45.50 253 ALA A O 1
ATOM 1937 N N . GLN A 1 254 ? 4.335 14.907 -19.555 1.00 66.38 254 GLN A N 1
ATOM 1938 C CA . GLN A 1 254 ? 5.292 14.043 -18.859 1.00 66.38 254 GLN A CA 1
ATOM 1939 C C . GLN A 1 254 ? 4.713 12.650 -18.617 1.00 66.38 254 GLN A C 1
ATOM 1941 O O . GLN A 1 254 ? 3.503 12.483 -18.457 1.00 66.38 254 GLN A O 1
ATOM 1946 N N . GLY A 1 255 ? 5.585 11.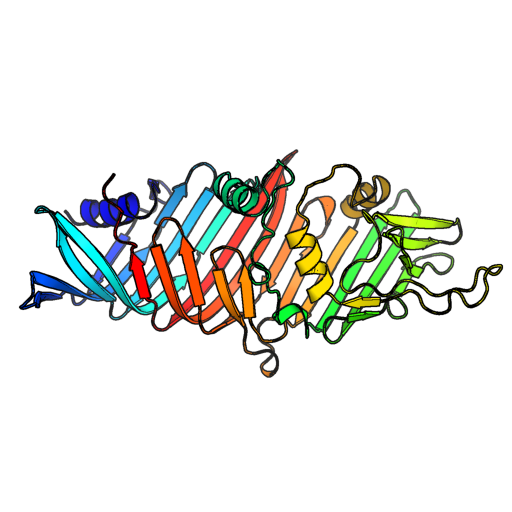642 -18.569 1.00 73.38 255 GLY A N 1
ATOM 1947 C CA . GLY A 1 255 ? 5.205 10.284 -18.196 1.00 73.38 255 GLY A CA 1
ATOM 1948 C C . GLY A 1 255 ? 5.325 9.253 -19.313 1.00 73.38 255 GLY A C 1
ATOM 1949 O O . GLY A 1 255 ? 6.221 9.320 -20.156 1.00 73.38 255 GLY A O 1
ATOM 1950 N N . LEU A 1 256 ? 4.452 8.244 -19.282 1.00 77.94 256 LEU A N 1
ATOM 1951 C CA . LEU A 1 256 ? 4.481 7.135 -20.237 1.00 77.94 256 LEU A CA 1
ATOM 1952 C C . LEU A 1 256 ? 4.273 7.637 -21.672 1.00 77.94 256 LEU A C 1
ATOM 1954 O O . LEU A 1 256 ? 3.342 8.401 -21.942 1.00 77.94 256 LEU A O 1
ATOM 1958 N N . THR A 1 257 ? 5.099 7.175 -22.608 1.00 79.00 257 THR A N 1
ATOM 1959 C CA . THR A 1 257 ? 4.936 7.507 -24.033 1.00 79.00 257 THR A CA 1
ATOM 1960 C C . THR A 1 257 ? 3.718 6.790 -24.631 1.00 79.00 257 THR A C 1
ATOM 1962 O O . THR A 1 257 ? 3.215 5.812 -24.075 1.00 79.00 257 THR A O 1
ATOM 1965 N N . ALA A 1 258 ? 3.209 7.249 -25.782 1.00 77.88 258 ALA A N 1
ATOM 1966 C CA . ALA A 1 258 ? 2.089 6.578 -26.460 1.00 77.88 258 ALA A CA 1
ATOM 1967 C C . ALA A 1 258 ? 2.415 5.113 -26.817 1.00 77.88 258 ALA A C 1
ATOM 1969 O O . ALA A 1 258 ? 1.579 4.221 -26.653 1.00 77.88 258 ALA A O 1
ATOM 1970 N N . GLN A 1 259 ? 3.660 4.862 -27.228 1.00 77.12 259 GLN A N 1
ATOM 1971 C CA . GLN A 1 259 ? 4.171 3.519 -27.477 1.00 77.12 259 GLN A CA 1
ATOM 1972 C C . GLN A 1 259 ? 4.218 2.695 -26.185 1.00 77.12 259 GLN A C 1
ATOM 1974 O O . GLN A 1 259 ? 3.702 1.581 -26.163 1.00 77.12 259 GLN A O 1
ATOM 1979 N N . ALA A 1 260 ? 4.743 3.253 -25.088 1.00 79.81 260 ALA A N 1
ATOM 1980 C CA . ALA A 1 260 ? 4.779 2.568 -23.797 1.00 79.81 260 ALA A CA 1
ATOM 1981 C C . ALA A 1 260 ? 3.377 2.207 -23.289 1.00 79.81 260 ALA A C 1
ATOM 1983 O O . ALA A 1 260 ? 3.162 1.087 -22.841 1.00 79.81 260 ALA A O 1
ATOM 1984 N N . ARG A 1 261 ? 2.394 3.107 -23.427 1.00 78.44 261 ARG A N 1
ATOM 1985 C CA . ARG A 1 261 ? 0.993 2.819 -23.072 1.00 78.44 261 ARG A CA 1
ATOM 1986 C C . ARG A 1 261 ? 0.430 1.625 -23.845 1.00 78.44 261 ARG A C 1
ATOM 1988 O O . ARG A 1 261 ? -0.261 0.796 -23.263 1.00 78.44 261 ARG A O 1
ATOM 1995 N N . THR A 1 262 ? 0.759 1.521 -25.131 1.00 79.62 262 THR A N 1
ATOM 1996 C CA . THR A 1 262 ? 0.349 0.382 -25.967 1.00 79.62 262 THR A CA 1
ATOM 1997 C C . THR A 1 262 ? 1.018 -0.913 -25.506 1.00 79.62 262 THR A C 1
ATOM 1999 O O . THR A 1 262 ? 0.346 -1.937 -25.390 1.00 79.62 262 THR A O 1
ATOM 2002 N N . LEU A 1 263 ? 2.316 -0.859 -25.184 1.00 80.56 263 LEU A N 1
ATOM 2003 C CA . LEU A 1 263 ? 3.069 -2.008 -24.677 1.00 80.56 263 LEU A CA 1
ATOM 2004 C C . LEU A 1 263 ? 2.518 -2.505 -23.339 1.00 80.56 263 LEU A C 1
ATOM 2006 O O . LEU A 1 263 ? 2.297 -3.702 -23.203 1.00 80.56 263 LEU A O 1
ATOM 2010 N N . LEU A 1 264 ? 2.201 -1.608 -22.398 1.00 82.06 264 LEU A N 1
ATOM 2011 C CA . LEU A 1 264 ? 1.652 -1.984 -21.089 1.00 82.06 264 LEU A CA 1
ATOM 2012 C C . LEU A 1 264 ? 0.354 -2.792 -21.202 1.00 82.06 264 LEU A C 1
ATOM 2014 O O . LEU A 1 264 ? 0.132 -3.698 -20.404 1.00 82.06 264 LEU A O 1
ATOM 2018 N N . GLY A 1 265 ? -0.479 -2.525 -22.214 1.00 82.06 265 GLY A N 1
ATOM 2019 C CA . GLY A 1 265 ? -1.676 -3.326 -22.502 1.00 82.06 265 GLY A CA 1
ATOM 2020 C C . GLY A 1 265 ? -1.389 -4.790 -22.863 1.00 82.06 265 GLY A C 1
ATOM 2021 O O . GLY A 1 265 ? -2.300 -5.615 -22.822 1.00 82.06 265 GLY A O 1
ATOM 2022 N N . ARG A 1 266 ? -0.137 -5.125 -23.184 1.00 85.12 266 ARG A N 1
ATOM 2023 C CA . ARG A 1 266 ? 0.347 -6.459 -23.577 1.00 85.12 266 ARG A CA 1
ATOM 2024 C C . ARG A 1 266 ? 1.445 -6.986 -22.649 1.00 85.12 266 ARG A C 1
ATOM 2026 O O . ARG A 1 266 ? 2.016 -8.038 -22.914 1.00 85.12 266 ARG A O 1
ATOM 2033 N N . THR A 1 267 ? 1.780 -6.240 -21.598 1.00 87.88 267 THR A N 1
ATOM 2034 C CA . THR A 1 267 ? 2.823 -6.611 -20.644 1.00 87.88 267 THR A CA 1
ATOM 2035 C C . THR A 1 267 ? 2.193 -7.291 -19.440 1.00 87.88 267 THR A C 1
ATOM 2037 O O . THR A 1 267 ? 1.514 -6.630 -18.657 1.00 87.88 267 THR A O 1
ATOM 2040 N N . ALA A 1 268 ? 2.458 -8.579 -19.259 1.00 93.31 268 ALA A N 1
ATOM 2041 C CA . ALA A 1 268 ? 2.277 -9.230 -17.973 1.00 93.31 268 ALA A CA 1
ATOM 2042 C C . ALA A 1 268 ? 3.403 -8.788 -17.026 1.00 93.31 268 ALA A C 1
ATOM 2044 O O . ALA A 1 268 ? 4.549 -8.623 -17.444 1.00 93.31 268 ALA A O 1
ATOM 2045 N N . LEU A 1 269 ? 3.089 -8.586 -15.752 1.00 94.94 269 LEU A N 1
ATOM 2046 C CA . LEU A 1 269 ? 4.047 -8.222 -14.714 1.00 94.94 269 LEU A CA 1
ATOM 2047 C C . LEU A 1 269 ? 3.939 -9.213 -13.564 1.00 94.94 269 LEU A C 1
ATOM 2049 O O . LEU A 1 269 ? 2.852 -9.510 -13.077 1.00 94.94 269 LEU A O 1
ATOM 2053 N N . SER A 1 270 ? 5.080 -9.676 -13.085 1.00 97.00 270 SER A N 1
ATOM 2054 C CA . SER A 1 270 ? 5.178 -10.430 -11.844 1.00 97.00 270 SER A CA 1
ATOM 2055 C C . SER A 1 270 ? 6.383 -9.958 -11.051 1.00 97.00 270 SER A C 1
ATOM 2057 O O . SER A 1 270 ? 7.346 -9.441 -11.614 1.00 97.00 270 SER A O 1
ATOM 2059 N N . GLY A 1 271 ? 6.347 -10.111 -9.740 1.00 96.94 271 GLY A N 1
ATOM 2060 C CA . GLY A 1 271 ? 7.509 -9.814 -8.925 1.00 96.94 271 GLY A CA 1
ATOM 2061 C C . GLY A 1 271 ? 7.278 -10.132 -7.470 1.00 96.94 271 GLY A C 1
ATOM 2062 O O . GLY A 1 271 ? 6.142 -10.183 -7.003 1.00 96.94 271 GLY A O 1
ATOM 2063 N N . GLU A 1 272 ? 8.377 -10.330 -6.769 1.00 97.56 272 GLU A N 1
ATOM 2064 C CA . GLU A 1 272 ? 8.400 -10.503 -5.328 1.00 97.56 272 GLU A CA 1
ATOM 2065 C C . GLU A 1 272 ? 9.413 -9.512 -4.776 1.00 97.56 272 GLU A C 1
ATOM 2067 O O . GLU A 1 272 ? 10.565 -9.487 -5.220 1.00 97.56 272 GLU A O 1
ATOM 2072 N N . LEU A 1 273 ? 8.942 -8.649 -3.881 1.00 96.44 273 LEU A N 1
ATOM 2073 C CA . LEU A 1 273 ? 9.706 -7.554 -3.311 1.00 96.44 273 LEU A CA 1
ATOM 2074 C C . LEU A 1 273 ? 9.593 -7.592 -1.791 1.00 96.44 273 LEU A C 1
ATOM 2076 O O . LEU A 1 273 ? 8.505 -7.430 -1.244 1.00 96.44 273 LEU A O 1
ATOM 2080 N N . ARG A 1 274 ? 10.713 -7.757 -1.101 1.00 96.19 274 ARG A N 1
ATOM 2081 C CA . ARG A 1 274 ? 10.795 -7.675 0.353 1.00 96.19 274 ARG A CA 1
ATOM 2082 C C . ARG A 1 274 ? 11.036 -6.228 0.753 1.00 96.19 274 ARG A C 1
ATOM 2084 O O . ARG A 1 274 ? 12.091 -5.676 0.446 1.00 96.19 274 ARG A O 1
ATOM 2091 N N . LEU A 1 275 ? 10.056 -5.613 1.410 1.00 96.12 275 LEU A N 1
ATOM 2092 C CA . LEU A 1 275 ? 10.191 -4.256 1.933 1.00 96.12 275 LEU A CA 1
ATOM 2093 C C . LEU A 1 275 ? 11.234 -4.197 3.055 1.00 96.12 275 LEU A C 1
ATOM 2095 O O . LEU A 1 275 ? 11.358 -5.142 3.832 1.00 96.12 275 LEU A O 1
ATOM 2099 N N . GLY A 1 276 ? 11.956 -3.081 3.141 1.00 95.62 276 GLY A N 1
ATOM 2100 C CA . GLY A 1 276 ? 12.792 -2.750 4.293 1.00 95.62 276 GLY A CA 1
ATOM 2101 C C . GLY A 1 276 ? 11.977 -2.306 5.507 1.00 95.62 276 GLY A C 1
ATOM 2102 O O . GLY A 1 276 ? 10.758 -2.125 5.431 1.00 95.62 276 GLY A O 1
ATOM 2103 N N . ASP A 1 277 ? 12.678 -2.058 6.606 1.00 95.50 277 ASP A N 1
ATOM 2104 C CA . ASP A 1 277 ? 12.093 -1.464 7.805 1.00 95.50 277 ASP A CA 1
ATOM 2105 C C . ASP A 1 277 ? 12.031 0.074 7.701 1.00 95.50 277 ASP A C 1
ATOM 2107 O O . ASP A 1 277 ? 12.611 0.711 6.813 1.00 95.50 277 ASP A O 1
ATOM 2111 N N . GLY A 1 278 ? 11.312 0.694 8.635 1.00 94.75 278 GLY A N 1
ATOM 2112 C CA . GLY A 1 278 ? 11.315 2.138 8.845 1.00 94.75 278 GLY A CA 1
ATOM 2113 C C . GLY A 1 278 ? 9.981 2.825 8.571 1.00 94.75 278 GLY A C 1
ATOM 2114 O O . GLY A 1 278 ? 8.950 2.207 8.309 1.00 94.75 278 GLY A O 1
ATOM 2115 N N . LEU A 1 279 ? 9.998 4.155 8.666 1.00 94.75 279 LEU A N 1
ATOM 2116 C CA . LEU A 1 279 ? 8.783 4.964 8.633 1.00 94.75 279 LEU A CA 1
ATOM 2117 C C . LEU A 1 279 ? 8.170 5.025 7.226 1.00 94.75 279 LEU A C 1
ATOM 2119 O O . LEU A 1 279 ? 8.779 5.534 6.281 1.00 94.75 279 LEU A O 1
ATOM 2123 N N . LEU A 1 280 ? 6.923 4.571 7.128 1.00 93.06 280 LEU A N 1
ATOM 2124 C CA . LEU A 1 280 ? 5.999 4.843 6.039 1.00 93.06 280 LEU A CA 1
ATOM 2125 C C . LEU A 1 280 ? 5.047 5.969 6.472 1.00 93.06 280 LEU A C 1
ATOM 2127 O O . LEU A 1 280 ? 4.182 5.773 7.325 1.00 93.06 280 LEU A O 1
ATOM 2131 N N . ALA A 1 281 ? 5.205 7.154 5.889 1.00 89.50 281 ALA A N 1
ATOM 2132 C CA . ALA A 1 281 ? 4.354 8.311 6.143 1.00 89.50 281 ALA A CA 1
ATOM 2133 C C . ALA A 1 281 ? 3.698 8.807 4.851 1.00 89.50 281 ALA A C 1
ATOM 2135 O O . ALA A 1 281 ? 4.360 9.002 3.830 1.00 89.50 281 ALA A O 1
ATOM 2136 N N . LEU A 1 282 ? 2.389 9.018 4.933 1.00 84.12 282 LEU A N 1
ATOM 2137 C CA . LEU A 1 282 ? 1.526 9.616 3.927 1.00 84.12 282 LEU A CA 1
ATOM 2138 C C . LEU A 1 282 ? 0.688 10.716 4.608 1.00 84.12 282 LEU A C 1
ATOM 2140 O O . LEU A 1 282 ? 0.546 10.718 5.836 1.00 84.12 282 LEU A O 1
ATOM 2144 N N . PRO A 1 283 ? 0.059 11.633 3.855 1.00 76.69 283 PRO A N 1
ATOM 2145 C CA . PRO A 1 283 ? -0.903 12.566 4.429 1.00 76.69 283 PRO A CA 1
ATOM 2146 C C . PRO A 1 283 ? -1.997 11.832 5.224 1.00 76.69 283 PRO A C 1
ATOM 2148 O O . PRO A 1 283 ? -2.749 11.034 4.669 1.00 76.69 283 PRO A O 1
ATOM 2151 N N . GLY A 1 284 ? -2.063 12.091 6.533 1.00 77.38 284 GLY A N 1
ATOM 2152 C CA . GLY A 1 284 ? -3.036 11.473 7.441 1.00 77.38 284 GLY A CA 1
ATOM 2153 C C . GLY A 1 284 ? -2.717 10.040 7.887 1.00 77.38 284 GLY A C 1
ATOM 2154 O O . GLY A 1 284 ? -3.540 9.447 8.576 1.00 77.38 284 GLY A O 1
ATOM 2155 N N . LEU A 1 285 ? -1.555 9.471 7.542 1.00 84.62 285 LEU A N 1
ATOM 2156 C CA . LEU A 1 285 ? -1.153 8.125 7.967 1.00 84.62 285 LEU A CA 1
ATOM 2157 C C . LEU A 1 285 ? 0.354 8.047 8.225 1.00 84.62 285 LEU A C 1
ATOM 2159 O O . LEU A 1 285 ? 1.168 8.438 7.395 1.00 84.62 285 LEU A O 1
ATOM 2163 N N . ARG A 1 286 ? 0.741 7.479 9.359 1.00 90.62 286 ARG A N 1
ATOM 2164 C CA . ARG A 1 286 ? 2.120 7.176 9.730 1.00 90.62 286 ARG A CA 1
ATOM 2165 C C . ARG A 1 286 ? 2.162 5.783 10.323 1.00 90.62 286 ARG A C 1
ATOM 2167 O O . ARG A 1 286 ? 1.345 5.451 11.177 1.00 90.62 286 ARG A O 1
ATOM 2174 N N . VAL A 1 287 ? 3.096 4.977 9.852 1.00 92.88 287 VAL A N 1
ATOM 2175 C CA . VAL A 1 287 ? 3.289 3.602 10.299 1.00 92.88 287 VAL A CA 1
ATOM 2176 C C . VAL A 1 287 ? 4.779 3.298 10.254 1.00 92.88 287 VAL A C 1
ATOM 2178 O O . VAL A 1 287 ? 5.426 3.572 9.247 1.00 92.88 287 VAL A O 1
ATOM 2181 N N . SER A 1 288 ? 5.339 2.737 11.320 1.00 96.19 288 SER A N 1
ATOM 2182 C CA . SER A 1 288 ? 6.710 2.228 11.312 1.00 96.19 288 SER A CA 1
ATOM 2183 C C . SER A 1 288 ? 6.688 0.761 10.897 1.00 96.19 288 SER A C 1
ATOM 2185 O O . SER A 1 288 ? 6.154 -0.074 11.618 1.00 96.19 288 SER A O 1
ATOM 2187 N N . MET A 1 289 ? 7.201 0.436 9.717 1.00 95.38 289 MET A N 1
ATOM 2188 C CA . MET A 1 289 ? 7.278 -0.949 9.254 1.00 95.38 289 MET A CA 1
ATOM 2189 C C . MET A 1 289 ? 8.438 -1.647 9.961 1.00 95.38 289 MET A C 1
ATOM 2191 O O . MET A 1 289 ? 9.519 -1.069 10.094 1.00 95.38 289 MET A O 1
ATOM 2195 N N . ASP A 1 290 ? 8.214 -2.879 10.399 1.00 93.69 290 ASP A N 1
ATOM 2196 C CA . ASP A 1 290 ? 9.242 -3.726 10.992 1.00 93.69 290 ASP A CA 1
ATOM 2197 C C . ASP A 1 290 ? 9.125 -5.153 10.461 1.00 93.69 290 ASP A C 1
ATOM 2199 O O . ASP A 1 290 ? 8.069 -5.563 9.978 1.00 93.69 290 ASP A O 1
ATOM 2203 N N . GLY A 1 291 ? 10.192 -5.933 10.583 1.00 88.19 291 GLY A N 1
ATOM 2204 C CA . GLY A 1 291 ? 10.135 -7.356 10.283 1.00 88.19 291 GLY A CA 1
ATOM 2205 C C . GLY A 1 291 ? 10.898 -7.796 9.028 1.00 88.19 291 GLY A C 1
ATOM 2206 O O . GLY A 1 291 ? 10.737 -8.943 8.600 1.00 88.19 291 GLY A O 1
ATOM 2207 N N . HIS A 1 292 ? 11.716 -6.920 8.432 1.00 88.06 292 HIS A N 1
ATOM 220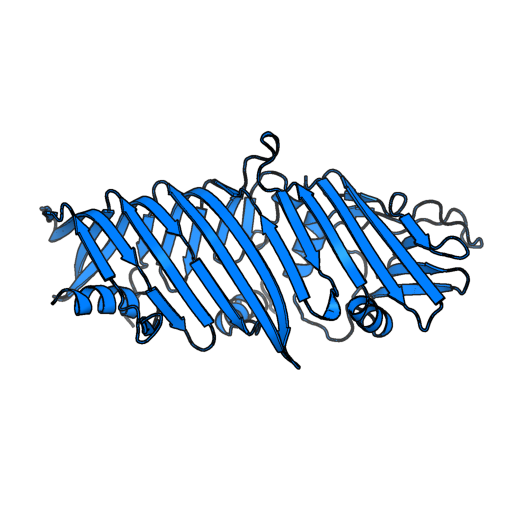8 C CA . HIS A 1 292 ? 12.514 -7.232 7.242 1.00 88.06 292 HIS A CA 1
ATOM 2209 C C . HIS A 1 292 ? 13.334 -8.527 7.398 1.00 88.06 292 HIS A C 1
ATOM 2211 O O . HIS A 1 292 ? 13.251 -9.435 6.565 1.00 88.06 292 HIS A O 1
ATOM 2217 N N . GLU A 1 293 ? 14.067 -8.653 8.507 1.00 85.38 293 GLU A N 1
ATOM 2218 C CA . GLU A 1 293 ? 14.908 -9.821 8.817 1.00 85.38 293 GLU A CA 1
ATOM 2219 C C . GLU A 1 293 ? 14.091 -11.098 9.080 1.00 85.38 293 GLU A C 1
ATOM 2221 O O . GLU A 1 293 ? 14.566 -12.215 8.886 1.00 85.38 293 GLU A O 1
ATOM 2226 N N . GLN A 1 294 ? 12.832 -10.951 9.495 1.00 88.56 294 GLN A N 1
ATOM 2227 C CA . GLN A 1 294 ? 11.897 -12.047 9.741 1.00 88.56 294 GLN A CA 1
ATOM 2228 C C . GLN A 1 294 ? 11.193 -12.516 8.456 1.00 88.56 294 GLN A C 1
ATOM 2230 O O . GLN A 1 294 ? 10.398 -13.455 8.504 1.00 88.56 294 GLN A O 1
ATOM 2235 N N . GLY A 1 295 ? 11.466 -11.881 7.309 1.00 86.38 295 GLY A N 1
ATOM 2236 C CA . GLY A 1 295 ? 10.872 -12.228 6.016 1.00 86.38 295 GLY A CA 1
ATOM 2237 C C . GLY A 1 295 ? 9.398 -11.836 5.874 1.00 86.38 295 GLY A C 1
ATOM 2238 O O . GLY A 1 295 ? 8.727 -12.294 4.944 1.00 86.38 295 GLY A O 1
ATOM 2239 N N . VAL A 1 296 ? 8.880 -10.998 6.777 1.00 91.50 296 VAL A N 1
ATOM 2240 C CA . VAL A 1 296 ? 7.548 -10.393 6.636 1.00 91.50 296 VAL A CA 1
ATOM 2241 C C . VAL A 1 296 ? 7.633 -9.128 5.775 1.00 91.50 296 VAL A C 1
ATOM 2243 O O . VAL A 1 296 ? 8.714 -8.704 5.376 1.00 91.50 296 VAL A O 1
ATOM 2246 N N . ASN A 1 297 ? 6.486 -8.541 5.426 1.00 94.62 297 ASN A N 1
ATOM 2247 C CA . ASN A 1 297 ? 6.378 -7.388 4.519 1.00 94.62 297 ASN A CA 1
ATOM 2248 C C . ASN A 1 297 ? 6.849 -7.666 3.081 1.00 94.62 297 ASN A C 1
ATOM 2250 O O . ASN A 1 297 ? 7.282 -6.762 2.363 1.00 94.62 297 ASN A O 1
ATOM 2254 N N . THR A 1 298 ? 6.724 -8.915 2.635 1.00 96.75 298 THR A N 1
ATOM 2255 C CA . THR A 1 298 ? 6.953 -9.288 1.237 1.00 96.75 298 THR A CA 1
ATOM 2256 C C . THR A 1 298 ? 5.724 -8.956 0.396 1.00 96.75 298 THR A C 1
ATOM 2258 O O . THR A 1 298 ? 4.632 -9.466 0.651 1.00 96.75 298 THR A O 1
ATOM 2261 N N . ILE A 1 299 ? 5.912 -8.103 -0.610 1.00 96.25 299 ILE A N 1
ATOM 2262 C CA . ILE A 1 299 ? 4.923 -7.761 -1.628 1.00 96.25 299 ILE A CA 1
ATOM 2263 C C . ILE A 1 299 ? 5.081 -8.711 -2.811 1.00 96.25 299 ILE A C 1
ATOM 2265 O O . ILE A 1 299 ? 6.120 -8.737 -3.472 1.00 96.25 299 ILE A O 1
ATOM 2269 N N . VAL A 1 300 ? 4.008 -9.412 -3.152 1.00 97.50 300 VAL A N 1
ATOM 2270 C CA . VAL A 1 300 ? 3.876 -10.131 -4.417 1.00 97.50 300 VAL A CA 1
ATOM 2271 C C . VAL A 1 300 ? 3.077 -9.268 -5.385 1.00 97.50 300 VAL A C 1
ATOM 2273 O O . VAL A 1 300 ? 1.913 -8.957 -5.140 1.00 97.50 300 VAL A O 1
ATOM 2276 N N . LEU A 1 301 ? 3.698 -8.882 -6.496 1.00 96.69 301 LEU A N 1
ATOM 2277 C CA . LEU A 1 301 ? 3.082 -8.125 -7.582 1.00 96.69 301 LEU A CA 1
ATOM 2278 C C . LEU A 1 301 ? 2.670 -9.073 -8.700 1.00 96.69 301 LEU A C 1
ATOM 2280 O O . LEU A 1 301 ? 3.459 -9.927 -9.108 1.00 96.69 301 LEU A O 1
ATOM 2284 N N . ARG A 1 302 ? 1.445 -8.921 -9.210 1.00 95.94 302 ARG A N 1
ATOM 2285 C CA . ARG A 1 302 ? 0.933 -9.711 -10.337 1.00 95.94 302 ARG A CA 1
ATOM 2286 C C . ARG A 1 302 ? 0.009 -8.899 -11.229 1.00 95.94 302 ARG A C 1
ATOM 2288 O O . ARG A 1 302 ? -0.861 -8.166 -10.761 1.00 95.94 302 ARG A O 1
ATOM 2295 N N . SER A 1 303 ? 0.174 -9.079 -12.528 1.00 94.75 303 SER A N 1
ATOM 2296 C CA . SER A 1 303 ? -0.723 -8.594 -13.562 1.00 94.75 303 SER A CA 1
ATOM 2297 C C . SER A 1 303 ? -0.564 -9.447 -14.815 1.00 94.75 303 SER A C 1
ATOM 2299 O O . SER A 1 303 ? 0.553 -9.664 -15.271 1.00 94.75 303 SER A O 1
ATOM 2301 N N . GLU A 1 304 ? -1.673 -9.883 -15.405 1.00 91.69 304 GLU A N 1
ATOM 2302 C CA . GLU A 1 304 ? -1.670 -10.502 -16.741 1.00 91.69 304 GLU A CA 1
ATOM 2303 C C . GLU A 1 304 ? -1.510 -9.452 -17.853 1.00 91.69 304 GLU A C 1
ATOM 2305 O O . GLU A 1 304 ? -1.067 -9.747 -18.958 1.00 91.69 304 GLU A O 1
ATOM 2310 N N . SER A 1 305 ? -1.879 -8.202 -17.566 1.00 90.00 305 SER A N 1
ATOM 2311 C CA . SER A 1 305 ? -1.753 -7.061 -18.468 1.00 90.00 305 SER A CA 1
ATOM 2312 C C . SER A 1 305 ? -1.765 -5.779 -17.642 1.00 90.00 305 SER A C 1
ATOM 2314 O O . SER A 1 305 ? -2.805 -5.379 -17.108 1.00 90.00 305 SER A O 1
ATOM 2316 N N . VAL A 1 306 ? -0.614 -5.113 -17.532 1.00 86.69 306 VAL A N 1
ATOM 2317 C CA . VAL A 1 306 ? -0.454 -3.898 -16.714 1.00 86.69 306 VAL A CA 1
ATOM 2318 C C . VAL A 1 306 ? -1.395 -2.784 -17.179 1.00 86.69 306 VAL A C 1
ATOM 2320 O O . VAL A 1 306 ? -1.910 -2.023 -16.365 1.00 86.69 306 VAL A O 1
ATOM 2323 N N . GLY A 1 307 ? -1.693 -2.719 -18.479 1.00 83.12 307 GLY A N 1
ATOM 2324 C CA . GLY A 1 307 ? -2.665 -1.781 -19.043 1.00 83.12 307 GLY A CA 1
ATOM 2325 C C . GLY A 1 307 ? -4.127 -2.102 -18.712 1.00 83.12 307 GLY A C 1
ATOM 2326 O O . GLY A 1 307 ? -4.999 -1.298 -19.029 1.00 83.12 307 GLY A O 1
ATOM 2327 N N . ARG A 1 308 ? -4.420 -3.254 -18.096 1.00 85.88 308 ARG A N 1
ATOM 2328 C CA . ARG A 1 308 ? -5.759 -3.643 -17.617 1.00 85.88 308 ARG A CA 1
ATOM 2329 C C . ARG A 1 308 ? -5.873 -3.653 -16.097 1.00 85.88 308 ARG A C 1
ATOM 2331 O O . ARG A 1 308 ? -6.983 -3.563 -15.579 1.00 85.88 308 ARG A O 1
ATOM 2338 N N . GLY A 1 309 ? -4.757 -3.722 -15.384 1.00 89.12 309 GLY A N 1
ATOM 2339 C CA . GLY A 1 309 ? -4.739 -3.629 -13.933 1.00 89.12 309 GLY A CA 1
ATOM 2340 C C . GLY A 1 309 ? -3.435 -4.106 -13.313 1.00 89.12 309 GLY A C 1
ATOM 2341 O O . GLY A 1 309 ? -2.539 -4.599 -13.992 1.00 89.12 309 GLY A O 1
ATOM 2342 N N . LEU A 1 310 ? -3.340 -3.971 -11.997 1.00 92.50 310 LEU A N 1
ATOM 2343 C CA . LEU A 1 310 ? -2.215 -4.420 -11.189 1.00 92.50 310 LEU A CA 1
ATOM 2344 C C . LEU A 1 310 ? -2.725 -4.897 -9.830 1.00 92.50 310 LEU A C 1
ATOM 2346 O O . LEU A 1 310 ? -3.491 -4.191 -9.174 1.00 92.50 310 LEU A O 1
ATOM 2350 N N . GLY A 1 311 ? -2.288 -6.082 -9.415 1.00 95.88 311 GLY A N 1
ATOM 2351 C CA . GLY A 1 311 ? -2.484 -6.612 -8.073 1.00 95.88 311 GLY A CA 1
ATOM 2352 C C . GLY A 1 311 ? -1.183 -6.607 -7.274 1.00 95.88 311 GLY A C 1
ATOM 2353 O O . GLY A 1 311 ? -0.112 -6.890 -7.814 1.00 95.88 311 GLY A O 1
ATOM 2354 N N . ALA A 1 312 ? -1.292 -6.310 -5.985 1.00 96.44 312 ALA A N 1
ATOM 2355 C CA . ALA A 1 312 ? -0.235 -6.414 -4.992 1.00 96.44 312 ALA A CA 1
ATOM 2356 C C . ALA A 1 312 ? -0.784 -7.121 -3.747 1.00 96.44 312 ALA A C 1
ATOM 2358 O O . ALA A 1 312 ? -1.856 -6.767 -3.262 1.00 96.44 312 ALA A O 1
ATOM 2359 N N . GLU A 1 313 ? -0.058 -8.095 -3.210 1.00 97.38 313 GLU A N 1
ATOM 2360 C CA . GLU A 1 313 ? -0.430 -8.810 -1.986 1.00 97.38 313 GLU A CA 1
ATOM 2361 C C . GLU A 1 313 ? 0.730 -8.804 -0.993 1.00 97.38 313 GLU A C 1
ATOM 2363 O O . GLU A 1 313 ? 1.867 -9.069 -1.368 1.00 97.38 313 GLU A O 1
ATOM 2368 N N . ILE A 1 314 ? 0.430 -8.541 0.277 1.00 96.88 314 ILE A N 1
ATOM 2369 C CA . ILE A 1 314 ? 1.320 -8.763 1.413 1.00 96.88 314 ILE A CA 1
ATOM 2370 C C . ILE A 1 314 ? 0.681 -9.848 2.272 1.00 96.88 314 ILE A C 1
ATOM 2372 O O . ILE A 1 314 ? -0.321 -9.613 2.951 1.00 96.88 314 ILE A O 1
ATOM 2376 N N . ALA A 1 315 ? 1.255 -11.050 2.232 1.00 95.69 315 ALA A N 1
ATOM 2377 C CA . ALA A 1 315 ? 0.720 -12.203 2.955 1.00 95.69 315 ALA A CA 1
ATOM 2378 C C . ALA A 1 315 ? 0.811 -12.038 4.482 1.00 95.69 315 ALA A C 1
ATOM 2380 O O . ALA A 1 315 ? -0.065 -12.517 5.200 1.00 95.69 315 ALA A O 1
ATOM 2381 N N . ALA A 1 316 ? 1.854 -11.350 4.951 1.00 96.25 316 ALA A N 1
ATOM 2382 C CA . ALA A 1 316 ? 2.075 -11.012 6.349 1.00 96.25 316 ALA A CA 1
ATOM 2383 C C . ALA A 1 316 ? 2.700 -9.614 6.443 1.00 96.25 316 ALA A C 1
ATOM 2385 O O . ALA A 1 316 ? 3.859 -9.419 6.081 1.00 96.25 316 ALA A O 1
ATOM 2386 N N . LEU A 1 317 ? 1.902 -8.650 6.890 1.00 96.00 317 LEU A N 1
ATOM 2387 C CA . LEU A 1 317 ? 2.304 -7.290 7.225 1.00 96.00 317 LEU A CA 1
ATOM 2388 C C . LEU A 1 317 ? 2.619 -7.230 8.721 1.00 96.00 317 LEU A C 1
ATOM 2390 O O . LEU A 1 317 ? 1.806 -7.700 9.520 1.00 96.00 317 LEU A O 1
ATOM 2394 N N . SER A 1 318 ? 3.741 -6.618 9.083 1.00 96.56 318 SER A N 1
ATOM 2395 C CA . SER A 1 318 ? 4.087 -6.230 10.448 1.00 96.56 318 SER A CA 1
ATOM 2396 C C . SER A 1 318 ? 4.477 -4.759 10.483 1.00 96.56 318 SER A C 1
ATOM 2398 O O . SER A 1 318 ? 5.209 -4.255 9.627 1.00 96.56 318 SER A O 1
ATOM 2400 N N . ALA A 1 319 ? 3.916 -4.065 11.460 1.00 96.06 319 ALA A N 1
ATOM 2401 C CA . ALA A 1 319 ? 4.128 -2.653 11.668 1.00 96.06 319 ALA A CA 1
ATOM 2402 C C . ALA A 1 319 ? 3.922 -2.276 13.136 1.00 96.06 319 ALA A C 1
ATOM 2404 O O . ALA A 1 319 ? 3.177 -2.927 13.873 1.00 96.06 319 ALA A O 1
ATOM 2405 N N . ARG A 1 320 ? 4.527 -1.161 13.536 1.00 95.69 320 ARG A N 1
ATOM 2406 C CA . ARG A 1 320 ? 4.434 -0.535 14.854 1.00 95.69 320 ARG A CA 1
ATOM 2407 C C . ARG A 1 320 ? 4.091 0.938 14.737 1.00 95.69 320 ARG A C 1
ATOM 2409 O O . ARG A 1 320 ? 4.225 1.531 13.669 1.00 95.69 320 ARG A O 1
ATOM 2416 N N . GLU A 1 321 ? 3.680 1.519 15.859 1.00 93.81 321 GLU A N 1
ATOM 2417 C CA . GLU A 1 321 ? 3.460 2.965 15.993 1.00 93.81 321 GLU A CA 1
ATOM 2418 C C . GLU A 1 321 ? 2.556 3.512 14.879 1.00 93.81 321 GLU A C 1
ATOM 2420 O O . GLU A 1 321 ? 2.928 4.379 14.085 1.00 93.81 321 GLU A O 1
ATOM 2425 N N . ILE A 1 322 ? 1.353 2.951 14.792 1.00 93.75 322 ILE A N 1
ATOM 2426 C CA . ILE A 1 322 ? 0.352 3.391 13.827 1.00 93.75 322 ILE A CA 1
ATOM 2427 C C . ILE A 1 322 ? -0.211 4.704 14.337 1.00 93.75 322 ILE A C 1
ATOM 2429 O O . ILE A 1 322 ? -0.659 4.784 15.479 1.00 93.75 322 ILE A O 1
ATOM 2433 N N . ALA A 1 323 ? -0.247 5.708 13.479 1.00 90.19 323 ALA A N 1
ATOM 2434 C CA . ALA A 1 323 ? -0.987 6.931 13.705 1.00 90.19 323 ALA A CA 1
ATOM 2435 C C . ALA A 1 323 ? -1.724 7.299 12.422 1.00 90.19 323 ALA A C 1
ATOM 2437 O O . ALA A 1 323 ? -1.123 7.392 11.355 1.00 90.19 323 ALA A O 1
ATOM 2438 N N . ALA A 1 324 ? -3.026 7.516 12.508 1.00 86.94 324 ALA A N 1
ATOM 2439 C CA . ALA A 1 324 ? -3.833 7.938 11.378 1.00 86.94 324 ALA A CA 1
ATOM 2440 C C . ALA A 1 324 ? -4.780 9.057 11.802 1.00 86.94 324 ALA A C 1
ATOM 2442 O O . ALA A 1 324 ? -5.249 9.083 12.935 1.00 86.94 324 ALA A O 1
ATOM 2443 N N . SER A 1 325 ? -5.061 9.992 10.904 1.00 79.25 325 SER A N 1
ATOM 2444 C CA . SER A 1 325 ? -5.976 11.096 11.165 1.00 79.25 325 SER A CA 1
ATOM 2445 C C . SER A 1 325 ? -6.913 11.321 9.990 1.00 79.25 325 SER A C 1
ATOM 2447 O O . SER A 1 325 ? -6.510 11.324 8.827 1.00 79.25 325 SER A O 1
ATOM 2449 N N . TRP A 1 326 ? -8.194 11.498 10.298 1.00 70.69 326 TRP A N 1
ATOM 2450 C CA . TRP A 1 326 ? -9.234 11.750 9.308 1.00 70.69 326 TRP A CA 1
ATOM 2451 C C . TRP A 1 326 ? -10.418 12.451 9.970 1.00 70.69 326 TRP A C 1
ATOM 2453 O O . TRP A 1 326 ? -10.806 12.090 11.073 1.00 70.69 326 TRP A O 1
ATOM 2463 N N . GLY A 1 327 ? -11.008 13.454 9.313 1.00 68.06 327 GLY A N 1
ATOM 2464 C CA . GLY A 1 327 ? -12.282 14.045 9.754 1.00 68.06 327 GLY A CA 1
ATOM 2465 C C . GLY A 1 327 ? -12.335 14.487 11.226 1.00 68.06 327 GLY A C 1
ATOM 2466 O O . GLY A 1 327 ? -13.365 14.322 11.864 1.00 68.06 327 GLY A O 1
ATOM 2467 N N . GLY A 1 328 ? -11.226 14.984 11.790 1.00 73.62 328 GLY A N 1
ATOM 2468 C CA . GLY A 1 328 ? -11.130 15.363 13.208 1.00 73.62 328 GLY A CA 1
ATOM 2469 C C . GLY A 1 328 ? -10.892 14.201 14.185 1.00 73.62 328 GLY A C 1
ATOM 2470 O O . GLY A 1 328 ? -10.605 14.449 15.352 1.00 73.62 328 GLY A O 1
ATOM 2471 N N . ALA A 1 329 ? -10.939 12.949 13.730 1.00 77.88 329 ALA A N 1
ATOM 2472 C CA . ALA A 1 329 ? -10.531 11.779 14.496 1.00 77.88 329 ALA A CA 1
ATOM 2473 C C . ALA A 1 329 ? -9.028 11.500 14.337 1.00 77.88 329 ALA A C 1
ATOM 2475 O O . ALA A 1 329 ? -8.438 11.720 13.274 1.00 77.88 329 ALA A O 1
ATOM 2476 N N . GLN A 1 330 ? -8.414 10.986 15.399 1.00 86.06 330 GLN A N 1
ATOM 2477 C CA . GLN A 1 330 ? -7.027 10.532 15.428 1.00 86.06 330 GLN A CA 1
ATOM 2478 C C . GLN A 1 330 ? -6.975 9.120 16.000 1.00 86.06 330 GLN A C 1
ATOM 2480 O O . GLN A 1 330 ? -7.315 8.914 17.160 1.00 86.06 330 GLN A O 1
ATOM 2485 N N . LEU A 1 331 ? -6.540 8.158 15.195 1.00 89.69 331 LEU A N 1
ATOM 2486 C CA . LEU A 1 331 ? -6.234 6.797 15.613 1.00 89.69 331 LEU A CA 1
ATOM 2487 C C . LEU A 1 331 ? -4.749 6.686 15.944 1.00 89.69 331 LEU A C 1
ATOM 2489 O O . LEU A 1 331 ? -3.909 7.132 15.167 1.00 89.69 331 LEU A O 1
ATOM 2493 N N . ALA A 1 332 ? -4.435 6.011 17.039 1.00 94.00 332 ALA A N 1
ATOM 2494 C CA . ALA A 1 332 ? -3.107 5.523 17.364 1.00 94.00 332 ALA A CA 1
ATOM 2495 C C . ALA A 1 332 ? -3.158 4.025 17.696 1.00 94.00 332 ALA A C 1
ATOM 2497 O O . ALA A 1 332 ? -4.186 3.530 18.154 1.00 94.00 332 ALA A O 1
ATOM 2498 N N . GLY A 1 333 ? -2.063 3.302 17.490 1.00 95.19 333 GLY A N 1
ATOM 2499 C CA . GLY A 1 333 ? -1.927 1.896 17.871 1.00 95.19 333 GLY A CA 1
ATOM 2500 C C . GLY A 1 333 ? -0.463 1.491 17.998 1.00 95.19 333 GLY A C 1
ATOM 2501 O O . GLY A 1 333 ? 0.410 2.069 17.355 1.00 95.19 333 GLY A O 1
ATOM 2502 N N . GLU A 1 334 ? -0.182 0.497 18.833 1.00 96.56 334 GLU A N 1
ATOM 2503 C CA . GLU A 1 334 ? 1.196 0.086 19.128 1.00 96.56 334 GLU A CA 1
ATOM 2504 C C . GLU A 1 334 ? 1.758 -0.864 18.072 1.00 96.56 334 GLU A C 1
ATOM 2506 O O . GLU A 1 334 ? 2.915 -0.730 17.680 1.00 96.56 334 GLU A O 1
ATOM 2511 N N . ALA A 1 335 ? 0.936 -1.799 17.592 1.00 96.38 335 ALA A N 1
ATOM 2512 C CA . ALA A 1 335 ? 1.324 -2.789 16.593 1.00 96.38 335 ALA A CA 1
ATOM 2513 C C . ALA A 1 335 ? 0.154 -3.138 15.670 1.00 96.38 335 ALA A C 1
ATOM 2515 O O . ALA A 1 335 ? -0.997 -3.152 16.109 1.00 96.38 335 ALA A O 1
ATOM 2516 N N . LEU A 1 336 ? 0.458 -3.436 14.408 1.00 95.94 336 LEU A N 1
ATOM 2517 C CA . LEU A 1 336 ? -0.474 -3.884 13.380 1.00 95.94 336 LEU A CA 1
ATOM 2518 C C . LEU A 1 336 ? 0.104 -5.132 12.727 1.00 95.94 336 LEU A C 1
ATOM 2520 O O . LEU A 1 336 ? 1.225 -5.120 12.225 1.00 95.94 336 LEU A O 1
ATOM 2524 N N . THR A 1 337 ? -0.707 -6.182 12.682 1.00 97.19 337 THR A N 1
ATOM 2525 C CA . THR A 1 337 ? -0.457 -7.342 11.825 1.00 97.19 337 THR A CA 1
ATOM 2526 C C . THR A 1 337 ? -1.630 -7.526 10.885 1.00 97.19 337 THR A C 1
ATOM 2528 O O . THR A 1 337 ? -2.776 -7.342 11.299 1.00 97.19 337 THR A O 1
ATOM 2531 N N . ALA A 1 338 ? -1.374 -7.839 9.618 1.00 96.75 338 ALA A N 1
ATOM 2532 C CA . ALA A 1 338 ? -2.448 -8.019 8.647 1.00 96.75 338 ALA A CA 1
ATOM 2533 C C . ALA A 1 338 ? -2.027 -8.834 7.425 1.00 96.75 338 ALA A C 1
ATOM 2535 O O . ALA A 1 338 ? -0.852 -8.891 7.073 1.00 96.75 338 ALA A O 1
ATOM 2536 N N . LYS A 1 339 ? -3.013 -9.387 6.722 1.00 97.50 339 LYS A N 1
ATOM 2537 C CA . LYS A 1 339 ? -2.869 -9.839 5.337 1.00 97.50 339 LYS A CA 1
ATOM 2538 C C . LYS A 1 339 ? -3.540 -8.833 4.402 1.00 97.50 339 LYS A C 1
ATOM 2540 O O . LYS A 1 339 ? -4.767 -8.731 4.398 1.00 97.50 339 LYS A O 1
ATOM 2545 N N . LEU A 1 340 ? -2.746 -8.115 3.609 1.00 95.62 340 LEU A N 1
ATOM 2546 C CA . LEU A 1 340 ? -3.192 -7.004 2.765 1.00 95.62 340 LEU A CA 1
ATOM 2547 C C . LEU A 1 340 ? -3.198 -7.393 1.285 1.00 95.62 340 LEU A C 1
ATOM 2549 O O . LEU A 1 340 ? -2.247 -7.984 0.790 1.00 95.62 340 LEU A O 1
ATOM 2553 N N . GLY A 1 341 ? -4.231 -6.991 0.557 1.00 96.50 341 GLY A N 1
ATOM 2554 C CA . GLY A 1 341 ? -4.283 -7.034 -0.898 1.00 96.50 341 GLY A CA 1
ATOM 2555 C C . GLY A 1 341 ? -4.718 -5.687 -1.456 1.00 96.50 341 GLY A C 1
ATOM 2556 O O . GLY A 1 341 ? -5.641 -5.062 -0.940 1.00 96.50 341 GLY A O 1
ATOM 2557 N N . VAL A 1 342 ? -4.072 -5.241 -2.526 1.00 94.44 342 VAL A N 1
ATOM 2558 C CA . VAL A 1 342 ? -4.481 -4.075 -3.306 1.00 94.44 342 VAL A CA 1
ATOM 2559 C C . VAL A 1 342 ? -4.627 -4.500 -4.749 1.00 94.44 342 VAL A C 1
ATOM 2561 O O . VAL A 1 342 ? -3.747 -5.147 -5.309 1.00 94.44 342 VAL A O 1
ATOM 2564 N N . GLN A 1 343 ? -5.724 -4.106 -5.370 1.00 94.31 343 GLN A N 1
ATOM 2565 C CA . GLN A 1 343 ? -5.935 -4.287 -6.790 1.00 94.31 343 GLN A CA 1
ATOM 2566 C C . GLN A 1 343 ? -6.384 -2.970 -7.400 1.00 94.31 343 GLN A C 1
ATOM 2568 O O . GLN A 1 343 ? -7.287 -2.315 -6.883 1.00 94.31 343 GLN A O 1
ATOM 2573 N N . VAL A 1 344 ? -5.770 -2.603 -8.515 1.00 90.44 344 VAL A N 1
ATOM 2574 C CA . VAL A 1 344 ? -6.233 -1.531 -9.392 1.00 90.44 344 VAL A CA 1
ATOM 2575 C C . VAL A 1 344 ? -6.623 -2.166 -10.716 1.00 90.44 344 VAL A C 1
ATOM 2577 O O . VAL A 1 344 ? -5.863 -2.961 -11.263 1.00 90.44 344 VAL A O 1
ATOM 2580 N N . VAL A 1 345 ? -7.808 -1.849 -11.223 1.00 88.69 345 VAL A N 1
ATOM 2581 C CA . VAL A 1 345 ? -8.358 -2.423 -12.457 1.00 88.69 345 VAL A CA 1
ATOM 2582 C C . VAL A 1 345 ? -8.880 -1.303 -13.344 1.00 88.69 345 VAL A C 1
ATOM 2584 O O . VAL A 1 345 ? -9.421 -0.314 -12.850 1.00 88.69 345 VAL A O 1
ATOM 2587 N N . VAL A 1 346 ? -8.712 -1.455 -14.653 1.00 84.31 346 VAL A N 1
ATOM 2588 C CA . VAL A 1 346 ? -9.317 -0.584 -15.661 1.00 84.31 346 VAL A CA 1
ATOM 2589 C C . VAL A 1 346 ? -10.695 -1.143 -16.020 1.00 84.31 346 VAL A C 1
ATOM 2591 O O . VAL A 1 346 ? -10.801 -2.227 -16.592 1.00 84.31 346 VAL A O 1
ATOM 2594 N N . GLU A 1 347 ? -11.748 -0.391 -15.712 1.00 81.00 347 GLU A N 1
ATOM 2595 C CA . GLU A 1 347 ? -13.138 -0.676 -16.075 1.00 81.00 347 GLU A CA 1
ATOM 2596 C C . GLU A 1 347 ? -13.626 0.401 -17.056 1.00 81.00 347 GLU A C 1
ATOM 2598 O O . GLU A 1 347 ? -13.932 1.533 -16.670 1.00 81.00 347 GLU A O 1
ATOM 2603 N N . GLY A 1 348 ? -13.665 0.061 -18.350 1.00 78.81 348 GLY A N 1
ATOM 2604 C CA . GLY A 1 348 ? -13.957 1.029 -19.412 1.00 78.81 348 GLY A CA 1
ATOM 2605 C C . GLY A 1 348 ? -12.922 2.157 -19.430 1.00 78.81 348 GLY A C 1
ATOM 2606 O O . GLY A 1 348 ? -11.725 1.890 -19.520 1.00 78.81 348 GLY A O 1
ATOM 2607 N N . ASP A 1 349 ? -13.391 3.397 -19.287 1.00 72.81 349 ASP A N 1
ATOM 2608 C CA . ASP A 1 349 ? -12.549 4.601 -19.213 1.00 72.81 349 ASP A CA 1
ATOM 2609 C C . ASP A 1 349 ? -12.191 5.002 -17.770 1.00 72.81 349 ASP A C 1
ATOM 2611 O O . ASP A 1 349 ? -11.658 6.085 -17.524 1.00 72.81 349 ASP A O 1
ATOM 2615 N N . THR A 1 350 ? -12.505 4.152 -16.787 1.00 75.81 350 THR A N 1
ATOM 2616 C CA . THR A 1 350 ? -12.296 4.445 -15.366 1.00 75.81 350 THR A CA 1
ATOM 2617 C C . THR A 1 350 ? -11.317 3.476 -14.723 1.00 75.81 350 THR A C 1
ATOM 2619 O O . THR A 1 350 ? -11.225 2.308 -15.090 1.00 75.81 350 THR A O 1
ATOM 2622 N N . LEU A 1 351 ? -10.575 3.968 -13.734 1.00 78.62 351 LEU A N 1
ATOM 2623 C CA . LEU A 1 351 ? -9.806 3.120 -12.834 1.00 78.62 351 LEU A CA 1
ATOM 2624 C C . LEU A 1 351 ? -10.656 2.828 -11.605 1.00 78.62 351 LEU A C 1
ATOM 2626 O O . LEU A 1 351 ? -11.293 3.725 -11.055 1.00 78.62 351 LEU A O 1
ATOM 2630 N N . ARG A 1 352 ? -10.625 1.586 -11.145 1.00 86.19 352 ARG A N 1
ATOM 2631 C CA . ARG A 1 352 ? -11.234 1.137 -9.899 1.00 86.19 352 ARG A CA 1
ATOM 2632 C C . ARG A 1 352 ? -10.151 0.568 -9.005 1.00 86.19 352 ARG A C 1
ATOM 2634 O O . ARG A 1 352 ? -9.220 -0.065 -9.496 1.00 86.19 352 ARG A O 1
ATOM 2641 N N . PHE A 1 353 ? -10.284 0.766 -7.699 1.00 89.50 353 PHE A N 1
ATOM 2642 C CA . PHE A 1 353 ? -9.419 0.111 -6.729 1.00 89.50 353 PHE A CA 1
ATOM 2643 C C . PHE A 1 353 ? -10.213 -0.784 -5.778 1.00 89.50 353 PHE A C 1
ATOM 2645 O O . PHE A 1 353 ? -11.395 -0.554 -5.501 1.00 89.50 353 PHE A O 1
ATOM 2652 N N . VAL A 1 354 ? -9.530 -1.802 -5.269 1.00 92.00 354 VAL A N 1
ATOM 2653 C CA . VAL A 1 354 ? -9.968 -2.663 -4.177 1.00 92.00 354 VAL A CA 1
ATOM 2654 C C . VAL A 1 354 ? -8.797 -2.806 -3.213 1.00 92.00 354 VAL A C 1
ATOM 2656 O O . VAL A 1 354 ? -7.745 -3.314 -3.582 1.00 92.00 354 VAL A O 1
ATOM 2659 N N . LEU A 1 355 ? -8.987 -2.357 -1.981 1.00 92.94 355 LEU A N 1
ATOM 2660 C CA . LEU A 1 355 ? -8.125 -2.618 -0.840 1.00 92.94 355 LEU A CA 1
ATOM 2661 C C . LEU A 1 355 ? -8.815 -3.682 0.013 1.00 92.94 355 LEU A C 1
ATOM 2663 O O . LEU A 1 355 ? -9.914 -3.456 0.514 1.00 92.94 355 LEU A O 1
ATOM 2667 N N . ALA A 1 356 ? -8.190 -4.838 0.164 1.00 95.00 356 ALA A N 1
ATOM 2668 C CA . ALA A 1 356 ? -8.711 -5.949 0.939 1.00 95.00 356 ALA A CA 1
ATOM 2669 C C . ALA A 1 356 ? -7.777 -6.260 2.107 1.00 95.00 356 ALA A C 1
ATOM 2671 O O . ALA A 1 356 ? -6.566 -6.370 1.929 1.00 95.00 356 ALA A O 1
ATOM 2672 N N . VAL A 1 357 ? -8.345 -6.456 3.290 1.00 95.25 357 VAL A N 1
ATOM 2673 C CA . VAL A 1 357 ? -7.655 -7.061 4.421 1.00 95.25 357 VAL A CA 1
ATOM 2674 C C . VAL A 1 357 ? -8.384 -8.340 4.791 1.00 95.25 357 VAL A C 1
ATOM 2676 O O . VAL A 1 357 ? -9.514 -8.305 5.280 1.00 95.25 357 VAL A O 1
ATOM 2679 N N . ALA A 1 358 ? -7.742 -9.478 4.531 1.00 95.62 358 ALA A N 1
ATOM 2680 C CA . ALA A 1 358 ? -8.345 -10.780 4.804 1.00 95.62 358 ALA A CA 1
ATOM 2681 C C . ALA A 1 358 ? -8.520 -10.985 6.314 1.00 95.62 358 ALA A C 1
ATOM 2683 O O . ALA A 1 358 ? -9.594 -11.366 6.775 1.00 95.62 358 ALA A O 1
ATOM 2684 N N . ASN A 1 359 ? -7.473 -10.674 7.073 1.00 96.06 359 ASN A N 1
ATOM 2685 C CA . ASN A 1 359 ? -7.471 -10.630 8.523 1.00 96.06 359 ASN A CA 1
ATOM 2686 C C . ASN A 1 359 ? -6.421 -9.628 9.016 1.00 96.06 359 ASN A C 1
ATOM 2688 O O . ASN A 1 359 ? -5.456 -9.316 8.313 1.00 96.06 359 ASN A O 1
ATOM 2692 N N . GLY A 1 360 ? -6.612 -9.125 10.227 1.00 96.94 360 GLY A N 1
ATOM 2693 C CA . GLY A 1 360 ? -5.618 -8.310 10.897 1.00 96.94 360 GLY A CA 1
ATOM 2694 C C . GLY A 1 360 ? -5.969 -8.017 12.345 1.00 96.94 360 GLY A C 1
ATOM 2695 O O . GLY A 1 360 ? -7.082 -8.278 12.805 1.00 96.94 360 GLY A O 1
ATOM 2696 N N . ARG A 1 361 ? -4.981 -7.490 13.062 1.00 97.69 361 ARG A N 1
ATOM 2697 C CA . ARG A 1 361 ? -5.077 -7.105 14.466 1.00 97.69 361 ARG A CA 1
ATOM 2698 C C . ARG A 1 361 ? -4.293 -5.827 14.709 1.00 97.69 361 ARG A C 1
ATOM 2700 O O . ARG A 1 361 ? -3.139 -5.736 14.295 1.00 97.69 361 ARG A O 1
ATOM 2707 N N . ILE A 1 362 ? -4.904 -4.887 15.422 1.00 97.31 362 ILE A N 1
ATOM 2708 C CA . ILE A 1 362 ? -4.238 -3.718 15.997 1.00 97.31 362 ILE A CA 1
ATOM 2709 C C . ILE A 1 362 ? -4.169 -3.895 17.514 1.00 97.31 362 ILE A C 1
ATOM 2711 O O . ILE A 1 362 ? -5.183 -4.177 18.154 1.00 97.31 362 ILE A O 1
ATOM 2715 N N . THR A 1 363 ? -2.984 -3.713 18.088 1.00 98.00 363 THR A N 1
ATOM 2716 C CA . THR A 1 363 ? -2.751 -3.736 19.538 1.00 98.00 363 THR A CA 1
ATOM 2717 C C . THR A 1 363 ? -2.852 -2.331 20.114 1.00 98.00 363 THR A C 1
ATOM 2719 O O . THR A 1 363 ? -2.340 -1.375 19.526 1.00 98.00 363 THR A O 1
ATOM 2722 N N . ALA A 1 364 ? -3.494 -2.224 21.276 1.00 97.25 364 ALA A N 1
ATOM 2723 C CA . ALA A 1 364 ? -3.708 -0.986 22.014 1.00 97.25 364 ALA A CA 1
ATOM 2724 C C . ALA A 1 364 ? -4.267 0.173 21.157 1.00 97.25 364 ALA A C 1
ATOM 2726 O O . ALA A 1 364 ? -3.717 1.278 21.217 1.00 97.25 364 ALA A O 1
ATOM 2727 N N . PRO A 1 365 ? -5.316 -0.041 20.328 1.00 96.62 365 PRO A N 1
ATOM 2728 C CA . PRO A 1 365 ? -5.870 1.035 19.520 1.00 96.62 365 PRO A CA 1
ATOM 2729 C C . PRO A 1 365 ? -6.475 2.122 20.413 1.00 96.62 365 PRO A C 1
ATOM 2731 O O . PRO A 1 365 ? -7.171 1.837 21.391 1.00 96.62 365 PRO A O 1
ATOM 2734 N N . ARG A 1 366 ? -6.230 3.380 20.049 1.00 94.50 366 ARG A N 1
ATOM 2735 C CA . ARG A 1 366 ? -6.757 4.570 20.719 1.00 94.50 366 ARG A CA 1
ATOM 2736 C C . ARG A 1 366 ? -7.315 5.512 19.675 1.00 94.50 366 ARG A C 1
ATOM 2738 O O . ARG A 1 366 ? -6.633 5.801 18.702 1.00 94.50 366 ARG A O 1
ATOM 2745 N N . ILE A 1 367 ? -8.529 5.994 19.871 1.00 92.00 367 ILE A N 1
ATOM 2746 C CA . ILE A 1 367 ? -9.165 6.976 19.003 1.00 92.00 367 ILE A CA 1
ATOM 2747 C C . ILE A 1 367 ? -9.481 8.202 19.848 1.00 92.00 367 ILE A C 1
ATOM 2749 O O . ILE A 1 367 ? -10.237 8.110 20.813 1.00 92.00 367 ILE A O 1
ATOM 2753 N N . GLY A 1 368 ? -8.887 9.335 19.493 1.00 87.12 368 GLY A N 1
ATOM 2754 C CA . GLY A 1 368 ? -9.231 10.649 20.023 1.00 87.12 368 GLY A CA 1
ATOM 2755 C C . GLY A 1 368 ? -10.049 11.441 19.012 1.00 87.12 368 GLY A C 1
ATOM 2756 O O . GLY A 1 368 ? -9.917 11.242 17.803 1.00 87.12 368 GLY A O 1
ATOM 2757 N N . PHE A 1 369 ? -10.867 12.362 19.508 1.00 82.00 369 PHE A N 1
ATOM 2758 C CA . PHE A 1 369 ? -11.644 13.282 18.682 1.00 82.00 369 PHE A CA 1
ATOM 2759 C C . PHE A 1 369 ? -11.216 14.711 18.992 1.00 82.00 369 PHE A C 1
ATOM 2761 O O . PHE A 1 369 ? -11.123 15.094 20.159 1.00 82.00 369 PHE A O 1
ATOM 2768 N N . ALA A 1 370 ? -10.923 15.496 17.957 1.00 68.25 370 ALA A N 1
ATOM 2769 C CA . ALA A 1 370 ? -10.686 16.920 18.116 1.00 68.25 370 ALA A CA 1
ATOM 2770 C C . ALA A 1 370 ? -11.948 17.566 18.703 1.00 68.25 370 ALA A C 1
ATOM 2772 O O . ALA A 1 370 ? -13.056 17.326 18.217 1.00 68.25 370 ALA A O 1
ATOM 2773 N N . ALA A 1 371 ? -11.784 18.378 19.750 1.00 56.12 371 ALA A N 1
ATOM 2774 C CA . ALA A 1 371 ? -12.856 19.242 20.216 1.00 56.12 371 ALA A CA 1
ATOM 2775 C C . ALA A 1 371 ? -13.216 20.167 19.050 1.00 56.12 371 ALA A C 1
ATOM 2777 O O . ALA A 1 371 ? -12.362 20.921 18.584 1.00 56.12 371 ALA A O 1
ATOM 2778 N N . GLY A 1 372 ? -14.432 20.047 18.516 1.00 47.75 372 GLY A N 1
ATOM 2779 C CA . GLY A 1 372 ? -14.885 20.951 17.467 1.00 47.75 372 GLY A CA 1
ATOM 2780 C C . GLY A 1 372 ? -14.767 22.383 17.977 1.00 47.75 372 GLY A C 1
ATOM 2781 O O . GLY A 1 372 ? -15.316 22.691 19.035 1.00 47.75 372 GLY A O 1
ATOM 2782 N N . GLU A 1 373 ? -14.040 23.243 17.261 1.00 25.27 373 GLU A N 1
ATOM 2783 C CA . GLU A 1 373 ? -14.168 24.680 17.482 1.00 25.27 373 GLU A CA 1
ATOM 2784 C C . GLU A 1 373 ? -15.654 25.035 17.318 1.00 25.27 373 GLU A C 1
ATOM 2786 O O . GLU A 1 373 ? -16.272 24.621 16.328 1.00 25.27 373 GLU A O 1
ATOM 2791 N N . PRO A 1 374 ? -16.273 25.724 18.293 1.00 29.44 374 PRO A N 1
ATOM 2792 C CA . PRO A 1 374 ? -17.611 26.249 18.096 1.00 29.44 374 PRO A CA 1
ATOM 2793 C C . PRO A 1 374 ? -17.564 27.234 16.923 1.00 29.44 374 PRO A C 1
ATOM 2795 O O . PRO A 1 374 ? -16.713 28.123 16.895 1.00 29.44 374 PRO A O 1
ATOM 2798 N N . ALA A 1 375 ? -18.451 27.013 15.951 1.00 30.06 375 ALA A N 1
ATOM 2799 C CA . ALA A 1 375 ? -18.669 27.905 14.817 1.00 30.06 375 ALA A CA 1
ATOM 2800 C C . ALA A 1 375 ? -19.101 29.311 15.256 1.00 30.06 375 ALA A C 1
ATOM 2802 O O . ALA A 1 375 ? -19.804 29.416 16.292 1.00 30.06 375 ALA A O 1
#

Sequence (375 aa):
MSASLAASLLDLLLGLELGARGDADPNRFALEGVRWTAGQDGTRELRIARLEATALRLATGALVLEIERIAVHELVARMHAENGSLRVGAIEARDAEFAGLKLHGPLVLPRQFRQLWEATHPANGTAQPPPADAWQLGPLGEIDGTLRGRITDAHLLFDADVTVPIRHGLVDFNDATVEHVGPDSRMGVSPLGFYVDAPNGRSYLYQFASAPLAGVEFERRKSLIGPWISERGKLRLRPFAESMLRQGLGTQAQGLTAQARTLLGRTALSGELRLGDGLLALPGLRVSMDGHEQGVNTIVLRSESVGRGLGAEIAALSAREIAASWGGAQLAGEALTAKLGVQVVVEGDTLRFVLAVANGRITAPRIGFAAGEPA

Radius of gyration: 24.82 Å; chains: 1; bounding box: 66×44×75 Å

Secondary structure (DSSP, 8-state):
--HHHHHHHHHHHH--EEEESBTTB--EEEEES-EEEE-TTS-EEEEEEEEEEEEEEEEETTEEEEEEEEEEEEEEEEEEEETTEEEEEEEE-SEEEEEEEEEEEE----HHHHHHHHHHS-SSS--PPPPTTS-EEGGGSS-EEEEEEEEEETTTTEEEEEEEEEBTTEEETTS-EEEESSS-BEEEEETTEEEEEETTEEEEEEE-SSS--TTEE--EES-TTSS-EEE--EEEHHHHHHHHHHHTT--TT-EE-HHHHHHHTTEEEEEEEE--SEEEEETTEEEEE--GGGT-SEEEEEES-TTTEEEEEEEEEEEEEEEEEETTEEEEEEEEEEEEEEEEEEETTEEEEEEEEEEEEEES-EEEE--PPP-

pLDDT: mean 79.82, std 18.7, range [25.27, 98.0]

Foldseek 3Di:
DVVVVVVCVVCVQDVKDKDALDPVGGKDKDFAPWDWDQDPVQKIKIWTQKIKIARIWIDDVFKIKTFGMKMFGGKIWIWHQDPNDIDTFKIKGQKMKTAWIKIKGFPDCDVVNVVVVCQQPPPPPPHPHRDLPQFFQPQLQAKWKKKWKWFDDPPVQKIWIWIFTAGRQKTFQVPIAIDIDDPGKGWAAAQQATWIQDPVGIDHFWGDPGDDAFQKFAWDDPDPPDPDTPGRIMGRRGSRVSRDVRVPPPDPPTTGDPVNLVRLQRMWMWMKMQTHFAWGHHRFKIKTFDCSVVSFRIWIKTDNGRNFKIKIWGQWTKIAFIWGDDRQKIKTFGIKIWTWMKMWGDDPPTIMIMITTRMMMTGTIMMGGHDDDDD